Protein AF-A0A4Q1S8X1-F1 (afdb_monomer)

Sequence (194 aa):
MAVASLGRRVFPLRHYDSGNGIRVLPVNSVSTSAFSNLFHALMISSSSDAEPSEDLEYLLQLVRRPPSISALKRAQCILLWKHCALPPRQIAHLLGWSPGTVHNLLSAYRKAGPAICHAHIRGGRTHAYLTAEREQRLLKSFLDRARSTGFLDVKSLHAAYEHLVGHRCAASTIYRLVHRHGQAGKLPRKPLGR

Radius of gyration: 25.52 Å; Cα contacts (8 Å, |Δi|>4): 99; chains: 1; bounding box: 65×60×72 Å

pLDDT: mean 71.35, std 22.53, range [27.48, 94.25]

Foldseek 3Di:
DDDDDDDDDDDDDDDDDPPDDDDDDDLPDPDLVNCLVVLVVVQVVDDDDDDCPPLNVVLSVCCVPPPDPQLNLLSVLCCCCPPVVDDLVVSCVSSVHDSVVSVVSVVVCVVPNSCSSVDPPDDDCPPPLDDLVVLVVLVVVQVVVCVVVVARDLPVSQVVVCVVSVHHDDSVSSVVSCVVVVNNVRHDDDPPDD

Structure (mmCIF, N/CA/C/O backbone):
data_AF-A0A4Q1S8X1-F1
#
_entry.id   AF-A0A4Q1S8X1-F1
#
loop_
_atom_site.group_PDB
_atom_site.id
_atom_site.type_symbol
_atom_site.label_atom_id
_atom_site.label_alt_id
_atom_site.label_comp_id
_atom_site.label_asym_id
_atom_site.label_entity_id
_atom_site.label_seq_id
_atom_site.pdbx_PDB_ins_code
_atom_site.Cartn_x
_atom_site.Cartn_y
_atom_site.Cartn_z
_atom_site.occupancy
_atom_site.B_iso_or_equiv
_atom_site.auth_seq_id
_atom_site.auth_comp_id
_atom_site.auth_asym_id
_atom_site.auth_atom_id
_atom_site.pdbx_PDB_model_num
ATOM 1 N N . MET A 1 1 ? -11.663 37.733 -4.609 1.00 35.19 1 MET A N 1
ATOM 2 C CA . MET A 1 1 ? -12.540 36.745 -3.944 1.00 35.19 1 MET A CA 1
ATOM 3 C C . MET A 1 1 ? -13.572 36.256 -4.953 1.00 35.19 1 MET A C 1
ATOM 5 O O . MET A 1 1 ? -14.586 36.912 -5.113 1.00 35.19 1 MET A O 1
ATOM 9 N N . ALA A 1 2 ? -13.283 35.172 -5.681 1.00 27.48 2 ALA A N 1
ATOM 10 C CA . ALA A 1 2 ? -14.270 34.360 -6.405 1.00 27.48 2 ALA A CA 1
ATOM 11 C C . ALA A 1 2 ? -13.598 33.044 -6.833 1.00 27.48 2 ALA A C 1
ATOM 13 O O . ALA A 1 2 ? -12.489 33.044 -7.362 1.00 27.48 2 ALA A O 1
ATOM 14 N N . VAL A 1 3 ? -14.246 31.931 -6.505 1.00 30.12 3 VAL A N 1
ATOM 15 C CA . VAL A 1 3 ? -13.725 30.560 -6.526 1.00 30.12 3 VAL A CA 1
ATOM 16 C C . VAL A 1 3 ? -13.832 29.977 -7.939 1.00 30.12 3 VAL A C 1
ATOM 18 O O . VAL A 1 3 ? -14.932 29.848 -8.469 1.00 30.12 3 VAL A O 1
ATOM 21 N N . ALA A 1 4 ? -12.701 29.600 -8.542 1.00 31.16 4 ALA A N 1
ATOM 22 C CA . ALA A 1 4 ? -12.664 28.900 -9.825 1.00 31.16 4 ALA A CA 1
ATOM 23 C C . ALA A 1 4 ? -13.007 27.413 -9.631 1.00 31.16 4 ALA A C 1
ATOM 25 O O . ALA A 1 4 ? -12.247 26.642 -9.042 1.00 31.16 4 ALA A O 1
ATOM 26 N N . SER A 1 5 ? -14.171 27.015 -10.137 1.00 32.44 5 SER A N 1
ATOM 27 C CA . SER A 1 5 ? -14.636 25.634 -10.213 1.00 32.44 5 SER A CA 1
ATOM 28 C C . SER A 1 5 ? -13.735 24.796 -11.130 1.00 32.44 5 SER A C 1
ATOM 30 O O . SER A 1 5 ? -13.704 24.999 -12.344 1.00 32.44 5 SER A O 1
ATOM 32 N N . LEU A 1 6 ? -13.027 23.819 -10.564 1.00 34.12 6 LEU A N 1
ATOM 33 C CA . LEU A 1 6 ? -12.258 22.832 -11.321 1.00 34.12 6 LEU A CA 1
ATOM 34 C C . LEU A 1 6 ? -13.200 21.752 -11.867 1.00 34.12 6 LEU A C 1
ATOM 36 O O . LEU A 1 6 ? -13.662 20.868 -11.143 1.00 34.12 6 LEU A O 1
ATOM 40 N N . GLY A 1 7 ? -13.473 21.844 -13.169 1.00 29.59 7 GLY A N 1
ATOM 41 C CA . GLY A 1 7 ? -14.201 20.845 -13.940 1.00 29.59 7 GLY A CA 1
ATOM 42 C C . GLY A 1 7 ? -13.557 19.460 -13.839 1.00 29.59 7 GLY A C 1
ATOM 43 O O . GLY A 1 7 ? -12.354 19.278 -14.047 1.00 29.59 7 GLY A O 1
ATOM 44 N N . ARG A 1 8 ? -14.389 18.463 -13.531 1.00 31.86 8 ARG A N 1
ATOM 45 C CA . ARG A 1 8 ? -14.051 17.041 -13.617 1.00 31.86 8 ARG A CA 1
ATOM 46 C C . ARG A 1 8 ? -13.694 16.719 -15.070 1.00 31.86 8 ARG A C 1
ATOM 48 O O . ARG A 1 8 ? -14.571 16.692 -15.927 1.00 31.86 8 ARG A O 1
ATOM 55 N N . ARG A 1 9 ? -12.415 16.463 -15.357 1.00 30.66 9 ARG A N 1
ATOM 56 C CA . ARG A 1 9 ? -11.991 15.925 -16.657 1.00 30.66 9 ARG A CA 1
ATOM 57 C C . ARG A 1 9 ? -12.451 14.473 -16.775 1.00 30.66 9 ARG A C 1
ATOM 59 O O . ARG A 1 9 ? -11.819 13.566 -16.240 1.00 30.66 9 ARG A O 1
ATOM 66 N N . VAL A 1 10 ? -13.568 14.275 -17.467 1.00 31.27 10 VAL A N 1
ATOM 67 C CA . VAL A 1 10 ? -13.980 12.979 -18.012 1.00 31.27 10 VAL A CA 1
ATOM 68 C C . VAL A 1 10 ? -13.053 12.692 -19.192 1.00 31.27 10 VAL A C 1
ATOM 70 O O . VAL A 1 10 ? -13.059 13.422 -20.179 1.00 31.27 10 VAL A O 1
ATOM 73 N N . PHE A 1 11 ? -12.196 11.678 -19.072 1.00 30.72 11 PHE A N 1
ATOM 74 C CA . PHE A 1 11 ? -11.381 11.216 -20.195 1.00 30.72 11 PHE A CA 1
ATOM 75 C C . PHE A 1 11 ? -12.271 10.405 -21.148 1.00 30.72 11 PHE A C 1
ATOM 77 O O . PHE A 1 11 ? -12.894 9.444 -20.692 1.00 30.72 11 PHE A O 1
ATOM 84 N N . PRO A 1 12 ? -12.348 10.751 -22.445 1.00 28.94 12 PRO A N 1
ATOM 85 C CA . PRO A 1 12 ? -13.119 9.969 -23.399 1.00 28.94 12 PRO A CA 1
ATOM 86 C C . PRO A 1 12 ? -12.440 8.616 -23.643 1.00 28.94 12 PRO A C 1
ATOM 88 O O . PRO A 1 12 ? -11.219 8.533 -23.806 1.00 28.94 12 PRO A O 1
ATOM 91 N N . LEU A 1 13 ? -13.245 7.553 -23.675 1.00 31.55 13 LEU A N 1
ATOM 92 C CA . LEU A 1 13 ? -12.838 6.224 -24.124 1.00 31.55 13 LEU A CA 1
ATOM 93 C C . LEU A 1 13 ? -12.433 6.327 -25.603 1.00 31.55 13 LEU A C 1
ATOM 95 O O . LEU A 1 13 ? -13.285 6.442 -26.479 1.00 31.55 13 LEU A O 1
ATOM 99 N N . ARG A 1 14 ? -11.127 6.342 -25.893 1.00 31.69 14 ARG A N 1
ATOM 100 C CA . ARG A 1 14 ? -10.630 6.232 -27.270 1.00 31.69 14 ARG A CA 1
ATOM 101 C C . ARG A 1 14 ? -10.891 4.812 -27.767 1.00 31.69 14 ARG A C 1
ATOM 103 O O . ARG A 1 14 ? -10.315 3.867 -27.230 1.00 31.69 14 ARG A O 1
ATOM 110 N N . HIS A 1 15 ? -11.725 4.694 -28.797 1.00 30.00 15 HIS A N 1
ATOM 111 C CA . HIS A 1 15 ? -11.831 3.494 -29.622 1.00 30.00 15 HIS A CA 1
ATOM 112 C C . HIS A 1 15 ? -10.435 3.112 -30.132 1.00 30.00 15 HIS A C 1
ATOM 114 O O . HIS A 1 15 ? -9.746 3.929 -30.743 1.00 30.00 15 HIS A O 1
ATOM 120 N N . TYR A 1 16 ? -9.994 1.899 -29.797 1.00 38.34 16 TYR A N 1
ATOM 121 C CA . TYR A 1 16 ? -8.718 1.346 -30.239 1.00 38.34 16 TYR A CA 1
ATOM 122 C C . TYR A 1 16 ? -8.973 0.588 -31.538 1.00 38.34 16 TYR A C 1
ATOM 124 O O . TYR A 1 16 ? -9.673 -0.422 -31.537 1.00 38.34 16 TYR A O 1
ATOM 132 N N . ASP A 1 17 ? -8.453 1.131 -32.632 1.00 32.06 17 ASP A N 1
ATOM 133 C CA . ASP A 1 17 ? -8.581 0.573 -33.972 1.00 32.06 17 ASP A CA 1
ATOM 134 C C . ASP A 1 17 ? -7.761 -0.724 -34.076 1.00 32.06 17 ASP A C 1
ATOM 136 O O . ASP A 1 17 ? -6.556 -0.754 -33.796 1.00 32.06 17 ASP A O 1
ATOM 140 N N . SER A 1 18 ? -8.434 -1.825 -34.397 1.00 42.41 18 SER A N 1
ATOM 141 C CA . SER A 1 18 ? -7.871 -3.171 -34.496 1.00 42.41 18 SER A CA 1
ATOM 142 C C . SER A 1 18 ? -7.260 -3.380 -35.880 1.00 42.41 18 SER A C 1
ATOM 144 O O . SER A 1 18 ? -7.844 -4.039 -36.735 1.00 42.41 18 SER A O 1
ATOM 146 N N . GLY A 1 19 ? -6.081 -2.805 -36.104 1.00 37.66 19 GLY A N 1
ATOM 147 C CA . GLY A 1 19 ? -5.356 -2.902 -37.370 1.00 37.66 19 GLY A CA 1
ATOM 148 C C . GLY A 1 19 ? -3.926 -3.396 -37.194 1.00 37.66 19 GLY A C 1
ATOM 149 O O . GLY A 1 19 ? -2.996 -2.635 -37.425 1.00 37.66 19 GLY A O 1
ATOM 150 N N . ASN A 1 20 ? -3.726 -4.644 -36.755 1.00 36.06 20 ASN A N 1
ATOM 151 C CA . ASN A 1 20 ? -2.576 -5.442 -37.202 1.00 36.06 20 ASN A CA 1
ATOM 152 C C . ASN A 1 20 ? -2.727 -6.916 -36.799 1.00 36.06 20 ASN A C 1
ATOM 154 O O . ASN A 1 20 ? -2.890 -7.237 -35.621 1.00 36.06 20 ASN A O 1
ATOM 158 N N . GLY A 1 21 ? -2.660 -7.809 -37.787 1.00 36.00 21 GLY A N 1
ATOM 159 C CA . GLY A 1 21 ? -2.792 -9.256 -37.629 1.00 36.00 21 GLY A CA 1
ATOM 160 C C . GLY A 1 21 ? -1.596 -9.888 -36.920 1.00 36.00 21 GLY A C 1
ATOM 161 O O . GLY A 1 21 ? -0.733 -10.482 -37.558 1.00 36.00 21 GLY A O 1
ATOM 162 N N . ILE A 1 22 ? -1.559 -9.802 -35.592 1.00 37.03 22 ILE A N 1
ATOM 163 C CA . ILE A 1 22 ? -0.633 -10.575 -34.760 1.00 37.03 22 ILE A CA 1
ATOM 164 C C . ILE A 1 22 ? -1.428 -11.731 -34.155 1.00 37.03 22 ILE A C 1
ATOM 166 O O . ILE A 1 22 ? -2.400 -11.517 -33.432 1.00 37.03 22 ILE A O 1
ATOM 170 N N . ARG A 1 23 ? -1.026 -12.967 -34.484 1.00 30.56 23 ARG A N 1
ATOM 171 C CA . ARG A 1 23 ? -1.626 -14.196 -33.949 1.00 30.56 23 ARG A CA 1
ATOM 172 C C . ARG A 1 23 ? -1.655 -14.131 -32.420 1.00 30.56 23 ARG A C 1
ATOM 174 O O . ARG A 1 23 ? -0.614 -14.051 -31.772 1.00 30.56 23 ARG A O 1
ATOM 181 N N . VAL A 1 24 ? -2.862 -14.171 -31.865 1.00 36.31 24 VAL A N 1
ATOM 182 C CA . VAL A 1 24 ? -3.118 -14.218 -30.427 1.00 36.31 24 VAL A CA 1
ATOM 183 C C . VAL A 1 24 ? -2.609 -15.561 -29.908 1.00 36.31 24 VAL A C 1
ATOM 185 O O . VAL A 1 24 ? -3.190 -16.600 -30.216 1.00 36.31 24 VAL A O 1
ATOM 188 N N . LEU A 1 25 ? -1.517 -15.564 -29.142 1.00 30.78 25 LEU A N 1
ATOM 189 C CA . LEU A 1 25 ? -1.177 -16.738 -28.342 1.00 30.78 25 LEU A CA 1
ATOM 190 C C . LEU A 1 25 ? -2.126 -16.783 -27.132 1.00 30.78 25 LEU A C 1
ATOM 192 O O . LEU A 1 25 ? -2.314 -15.754 -26.474 1.00 30.78 25 LEU A O 1
ATOM 196 N N . PRO A 1 26 ? -2.754 -17.936 -26.843 1.00 28.61 26 PRO A N 1
ATOM 197 C CA . PRO A 1 26 ? -3.717 -18.060 -25.759 1.00 28.61 26 PRO A CA 1
ATOM 198 C C . PRO A 1 26 ? -3.050 -17.748 -24.413 1.00 28.61 26 PRO A C 1
ATOM 200 O O . PRO A 1 26 ? -2.057 -18.358 -24.025 1.00 28.61 26 PRO A O 1
ATOM 203 N N . VAL A 1 27 ? -3.624 -16.786 -23.687 1.00 43.09 27 VAL A N 1
ATOM 204 C CA . VAL A 1 27 ? -3.060 -16.164 -22.470 1.00 43.09 27 VAL A CA 1
ATOM 205 C C . VAL A 1 27 ? -3.089 -17.095 -21.243 1.00 43.09 27 VAL A C 1
ATOM 207 O O . VAL A 1 27 ? -2.632 -16.732 -20.164 1.00 43.09 27 VAL A O 1
ATOM 210 N N . ASN A 1 28 ? -3.580 -18.328 -21.390 1.00 35.25 28 ASN A N 1
ATOM 211 C CA . ASN A 1 28 ? -3.903 -19.204 -20.266 1.00 35.25 28 ASN A CA 1
ATOM 212 C C . ASN A 1 28 ? -3.229 -20.579 -20.375 1.00 35.25 28 ASN A C 1
ATOM 214 O O . ASN A 1 28 ? -3.900 -21.597 -20.260 1.00 35.25 28 ASN A O 1
ATOM 218 N N . SER A 1 29 ? -1.913 -20.635 -20.592 1.00 36.81 29 SER A N 1
ATOM 219 C CA . SER A 1 29 ? -1.149 -21.874 -20.347 1.00 36.81 29 SER A CA 1
ATOM 220 C C . SER A 1 29 ? 0.361 -21.678 -20.199 1.00 36.81 29 SER A C 1
ATOM 222 O O . SER A 1 29 ? 1.120 -22.622 -20.416 1.00 36.81 29 SER A O 1
ATOM 224 N N . VAL A 1 30 ? 0.847 -20.492 -19.817 1.00 44.41 30 VAL A N 1
ATOM 225 C CA . VAL A 1 30 ? 2.263 -20.379 -19.444 1.00 44.41 30 VAL A CA 1
ATOM 226 C C . VAL A 1 30 ? 2.380 -20.794 -17.986 1.00 44.41 30 VAL A C 1
ATOM 228 O O . VAL A 1 30 ? 2.302 -19.971 -17.075 1.00 44.41 30 VAL A O 1
ATOM 231 N N . SER A 1 31 ? 2.502 -22.110 -17.781 1.00 40.06 31 SER A N 1
ATOM 232 C CA . SER A 1 31 ? 2.985 -22.690 -16.529 1.00 40.06 31 SER A CA 1
ATOM 233 C C . SER A 1 31 ? 4.129 -21.819 -16.012 1.00 40.06 31 SER A C 1
ATOM 235 O O . SER A 1 31 ? 5.061 -21.512 -16.759 1.00 40.06 31 SER A O 1
ATOM 237 N N . THR A 1 32 ? 4.061 -21.392 -14.755 1.00 49.72 32 THR A N 1
ATOM 238 C CA . THR A 1 32 ? 5.068 -20.533 -14.111 1.00 49.72 32 THR A CA 1
ATOM 239 C C . THR A 1 32 ? 6.497 -21.078 -14.256 1.00 49.72 32 THR A C 1
ATOM 241 O O . THR A 1 32 ? 7.453 -20.304 -14.245 1.00 49.72 32 THR A O 1
ATOM 244 N N . SER A 1 33 ? 6.650 -22.387 -14.482 1.00 44.22 33 SER A N 1
ATOM 245 C CA . SER A 1 33 ? 7.925 -23.041 -14.786 1.00 44.22 33 SER A CA 1
ATOM 246 C C . SER A 1 33 ? 8.456 -22.782 -16.203 1.00 44.22 33 SER A C 1
ATOM 248 O O . SER A 1 33 ? 9.663 -22.641 -16.378 1.00 44.22 33 SER A O 1
ATOM 250 N N . ALA A 1 34 ? 7.592 -22.670 -17.216 1.00 43.06 34 ALA A N 1
ATOM 251 C CA . ALA A 1 34 ? 8.002 -22.517 -18.612 1.00 43.06 34 ALA A CA 1
ATOM 252 C C . ALA A 1 34 ? 8.586 -21.126 -18.886 1.00 43.06 34 ALA A C 1
ATOM 254 O O . ALA A 1 34 ? 9.606 -21.015 -19.558 1.00 43.06 34 ALA A O 1
ATOM 255 N N . PHE A 1 35 ? 7.996 -20.075 -18.303 1.00 47.69 35 PHE A N 1
ATOM 256 C CA . PHE A 1 35 ? 8.541 -18.720 -18.410 1.00 47.69 35 PHE A CA 1
ATOM 257 C C . PHE A 1 35 ? 9.871 -18.597 -17.659 1.00 47.69 35 PHE A C 1
ATOM 259 O O . PHE A 1 35 ? 10.811 -18.030 -18.192 1.00 47.69 35 PHE A O 1
ATOM 266 N N . SER A 1 36 ? 9.985 -19.191 -16.463 1.00 48.59 36 SER A N 1
ATOM 267 C CA . SER A 1 36 ? 11.236 -19.199 -15.691 1.00 48.59 36 SER A CA 1
ATOM 268 C C . SER A 1 36 ? 12.369 -19.911 -16.437 1.00 48.59 36 SER A C 1
ATOM 270 O O . SER A 1 36 ? 13.481 -19.396 -16.485 1.00 48.59 36 SER A O 1
ATOM 272 N N . ASN A 1 37 ? 12.094 -21.070 -17.042 1.00 47.84 37 ASN A N 1
ATOM 273 C CA . ASN A 1 37 ? 13.121 -21.884 -17.693 1.00 47.84 37 ASN A CA 1
ATOM 274 C C . ASN A 1 37 ? 13.508 -21.345 -19.077 1.00 47.84 37 ASN A C 1
ATOM 276 O O . ASN A 1 37 ? 14.693 -21.310 -19.397 1.00 47.84 37 ASN A O 1
ATOM 280 N N . LEU A 1 38 ? 12.545 -20.867 -19.876 1.00 47.41 38 LEU A N 1
ATOM 281 C CA . LEU A 1 38 ? 12.843 -20.229 -21.164 1.00 47.41 38 LEU A CA 1
ATOM 282 C C . LEU A 1 38 ? 13.555 -18.888 -20.978 1.00 47.41 38 LEU A C 1
ATOM 284 O O . LEU A 1 38 ? 14.449 -18.568 -21.752 1.00 47.41 38 LEU A O 1
ATOM 288 N N . PHE A 1 39 ? 13.213 -18.127 -19.936 1.00 53.09 39 PHE A N 1
ATOM 289 C CA . PHE A 1 39 ? 13.855 -16.847 -19.647 1.00 53.09 39 PHE A CA 1
ATOM 290 C C . PHE A 1 39 ? 15.299 -17.022 -19.153 1.00 53.09 39 PHE A C 1
ATOM 292 O O . PHE A 1 39 ? 16.187 -16.313 -19.613 1.00 53.09 39 PHE A O 1
ATOM 299 N N . HIS A 1 40 ? 15.566 -18.018 -18.300 1.00 48.62 40 HIS A N 1
ATOM 300 C CA . HIS A 1 40 ? 16.933 -18.339 -17.873 1.00 48.62 40 HIS A CA 1
ATOM 301 C C . HIS A 1 40 ? 17.788 -18.884 -19.031 1.00 48.62 40 HIS A C 1
ATOM 303 O O . HIS A 1 40 ? 18.967 -18.556 -19.125 1.00 48.62 40 HIS A O 1
ATOM 309 N N . ALA A 1 41 ? 17.193 -19.673 -19.936 1.00 43.06 41 ALA A N 1
ATOM 310 C CA . ALA A 1 41 ? 17.869 -20.190 -21.127 1.00 43.06 41 ALA A CA 1
ATOM 311 C C . ALA A 1 41 ? 18.179 -19.091 -22.162 1.00 43.06 41 ALA A C 1
ATOM 313 O O . ALA A 1 41 ? 19.262 -19.094 -22.736 1.00 43.06 41 ALA A O 1
ATOM 314 N N . LEU A 1 42 ? 17.274 -18.124 -22.362 1.00 50.66 42 LEU A N 1
ATOM 315 C CA . LEU A 1 42 ? 17.488 -16.979 -23.259 1.00 50.66 42 LEU A CA 1
ATOM 316 C C . LEU A 1 42 ? 18.536 -15.987 -22.731 1.00 50.66 42 LEU A C 1
ATOM 318 O O . LEU A 1 42 ? 19.220 -15.360 -23.532 1.00 50.66 42 LEU A O 1
ATOM 322 N N . MET A 1 43 ? 18.691 -15.860 -21.409 1.00 49.56 43 MET A N 1
ATOM 323 C CA . MET A 1 43 ? 19.649 -14.928 -20.795 1.00 49.56 43 MET A CA 1
ATOM 324 C C . MET A 1 43 ? 21.095 -15.458 -20.750 1.00 49.56 43 MET A C 1
ATOM 326 O O . MET A 1 43 ? 22.020 -14.656 -20.664 1.00 49.56 43 MET A O 1
ATOM 330 N N . ILE A 1 44 ? 21.321 -16.778 -20.831 1.00 50.38 44 ILE A N 1
ATOM 331 C CA . ILE A 1 44 ? 22.676 -17.372 -20.803 1.00 50.38 44 ILE A CA 1
ATOM 332 C C . ILE A 1 44 ? 23.417 -17.198 -22.146 1.00 50.38 44 ILE A C 1
ATOM 334 O O . ILE A 1 44 ? 24.643 -17.197 -22.173 1.00 50.38 44 ILE A O 1
ATOM 338 N N . SER A 1 45 ? 22.711 -17.001 -23.265 1.00 44.28 45 SER A N 1
ATOM 339 C CA . SER A 1 45 ? 23.324 -16.942 -24.607 1.00 44.28 45 SER A CA 1
ATOM 340 C C . SER A 1 45 ? 23.845 -15.561 -25.036 1.00 44.28 45 SER A C 1
ATOM 342 O O . SER A 1 45 ? 24.338 -15.423 -26.152 1.00 44.28 45 SER A O 1
ATOM 344 N N . SER A 1 46 ? 23.762 -14.543 -24.178 1.00 43.78 46 SER A N 1
ATOM 345 C CA . SER A 1 46 ? 24.243 -13.183 -24.458 1.00 43.78 46 SER A CA 1
ATOM 346 C C . SER A 1 46 ? 25.090 -12.658 -23.297 1.00 43.78 46 SER A C 1
ATOM 348 O O . SER A 1 46 ? 24.670 -11.787 -22.541 1.00 43.78 46 SER A O 1
ATOM 350 N N . SER A 1 47 ? 26.280 -13.229 -23.122 1.00 53.12 47 SER A N 1
ATOM 351 C CA . SER A 1 47 ? 27.285 -12.763 -22.164 1.00 53.12 47 SER A CA 1
ATOM 352 C C . SER A 1 47 ? 28.171 -11.670 -22.774 1.00 53.12 47 SER A C 1
ATOM 354 O O . SER A 1 47 ? 28.949 -11.975 -23.675 1.00 53.12 47 SER A O 1
ATOM 356 N N . SER A 1 48 ? 28.076 -10.437 -22.264 1.00 48.53 48 SER A N 1
ATOM 357 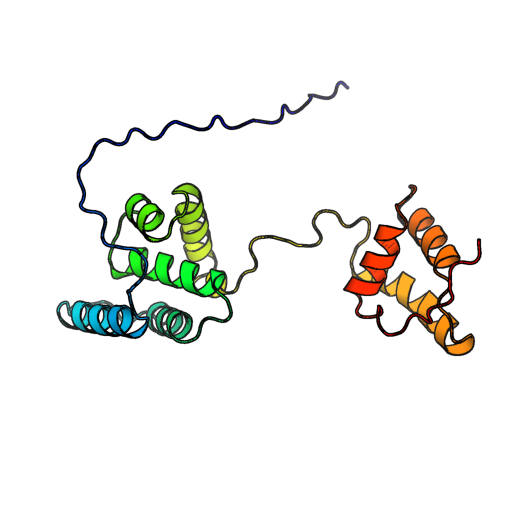C CA . SER A 1 48 ? 29.210 -9.517 -22.032 1.00 48.53 48 SER A CA 1
ATOM 358 C C . SER A 1 48 ? 28.701 -8.282 -21.264 1.00 48.53 48 SER A C 1
ATOM 360 O O . SER A 1 48 ? 27.827 -7.569 -21.751 1.00 48.53 48 SER A O 1
ATOM 362 N N . ASP A 1 49 ? 29.231 -8.054 -20.060 1.00 39.06 49 ASP A N 1
ATOM 363 C CA . ASP A 1 49 ? 29.251 -6.767 -19.328 1.00 39.06 49 ASP A CA 1
ATOM 364 C C . ASP A 1 49 ? 27.971 -6.219 -18.669 1.00 39.06 49 ASP A C 1
ATOM 366 O O . ASP A 1 49 ? 27.759 -5.007 -18.604 1.00 39.06 49 ASP A O 1
ATOM 370 N N . ALA A 1 50 ? 27.144 -7.073 -18.069 1.00 45.50 50 ALA A N 1
ATOM 371 C CA . ALA A 1 50 ? 26.200 -6.606 -17.056 1.00 45.50 50 ALA A CA 1
ATOM 372 C C . ALA A 1 50 ? 26.268 -7.522 -15.839 1.00 45.50 50 ALA A C 1
ATOM 374 O O . ALA A 1 50 ? 25.722 -8.625 -15.864 1.00 45.50 50 ALA A O 1
ATOM 375 N N . GLU A 1 51 ? 26.939 -7.052 -14.782 1.00 44.88 51 GLU A N 1
ATOM 376 C CA . GLU A 1 51 ? 26.793 -7.577 -13.421 1.00 44.88 51 GLU A CA 1
ATOM 377 C C . GLU A 1 51 ? 25.325 -7.971 -13.205 1.00 44.88 51 GLU A C 1
ATOM 379 O O . GLU A 1 51 ? 24.449 -7.143 -13.508 1.00 44.88 51 GLU A O 1
ATOM 384 N N . PRO A 1 52 ? 25.014 -9.206 -12.762 1.00 53.69 52 PRO A N 1
ATOM 385 C CA . PRO A 1 52 ? 23.643 -9.606 -12.497 1.00 53.69 52 PRO A CA 1
ATOM 386 C C . PRO A 1 52 ? 23.107 -8.660 -11.430 1.00 53.69 52 PRO A C 1
ATOM 388 O O . PRO A 1 52 ? 23.383 -8.819 -10.246 1.00 53.69 52 PRO A O 1
ATOM 391 N N . SER A 1 53 ? 22.409 -7.608 -11.875 1.00 67.50 53 SER A N 1
ATOM 392 C CA . SER A 1 53 ? 21.991 -6.530 -10.986 1.00 67.50 53 SER A CA 1
ATOM 393 C C . SER A 1 53 ? 21.209 -7.182 -9.859 1.00 67.50 53 SER A C 1
ATOM 395 O O . SER A 1 53 ? 20.327 -7.975 -10.176 1.00 67.50 53 SER A O 1
ATOM 397 N N . GLU A 1 54 ? 21.507 -6.893 -8.592 1.00 75.31 54 GLU A N 1
ATOM 398 C CA . GLU A 1 54 ? 20.823 -7.503 -7.433 1.00 75.31 54 GLU A CA 1
ATOM 399 C C . GLU A 1 54 ? 19.286 -7.489 -7.594 1.00 75.31 54 GLU A C 1
ATOM 401 O O . GLU A 1 54 ? 18.574 -8.413 -7.198 1.00 75.31 54 GLU A O 1
ATOM 406 N N . ASP A 1 55 ? 18.783 -6.471 -8.296 1.00 81.50 55 ASP A N 1
ATOM 407 C CA . ASP A 1 55 ? 17.413 -6.340 -8.781 1.00 81.50 55 ASP A CA 1
ATOM 408 C C . ASP A 1 55 ? 16.870 -7.549 -9.569 1.00 81.50 55 ASP A C 1
ATOM 410 O O . ASP A 1 55 ? 15.709 -7.904 -9.392 1.00 81.50 55 ASP A O 1
ATOM 414 N N . LEU A 1 56 ? 17.647 -8.15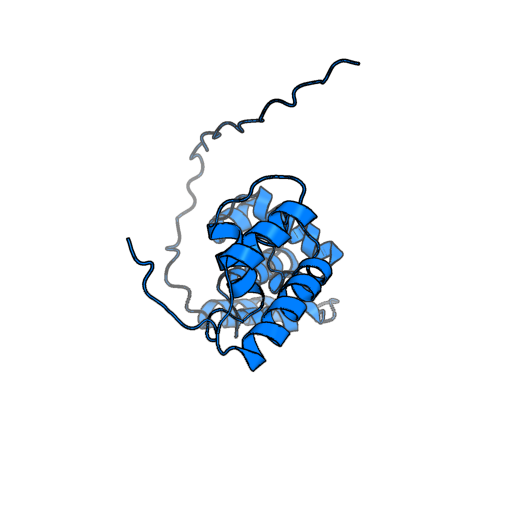2 -10.473 1.00 86.69 56 LEU A N 1
ATOM 415 C CA . LEU A 1 56 ? 17.236 -9.277 -11.319 1.00 86.69 56 LEU A CA 1
ATOM 416 C C . LEU A 1 56 ? 16.933 -10.501 -10.460 1.00 86.69 56 LEU A C 1
ATOM 418 O O . LEU A 1 56 ? 15.835 -11.047 -10.549 1.00 86.69 56 LEU A O 1
ATOM 422 N N . GLU A 1 57 ? 17.874 -10.891 -9.601 1.00 87.00 57 GLU A N 1
ATOM 423 C CA . GLU A 1 57 ? 17.711 -12.031 -8.696 1.00 87.00 57 GLU A CA 1
ATOM 424 C C . GLU A 1 57 ? 16.502 -11.809 -7.777 1.00 87.00 57 GLU A C 1
ATOM 426 O O . GLU A 1 57 ? 15.631 -12.673 -7.647 1.00 87.00 57 GLU A O 1
ATOM 431 N N . TYR A 1 58 ? 16.368 -10.599 -7.229 1.00 88.69 58 TYR A N 1
ATOM 432 C CA . TYR A 1 58 ? 15.224 -10.220 -6.406 1.00 88.69 58 TYR A CA 1
ATOM 433 C C . TYR A 1 58 ? 13.886 -10.308 -7.162 1.00 88.69 58 TYR A C 1
ATOM 435 O O . TYR A 1 58 ? 12.905 -10.862 -6.657 1.00 88.69 58 TYR A O 1
ATOM 443 N N . LEU A 1 59 ? 13.817 -9.787 -8.391 1.00 90.00 59 LEU A N 1
ATOM 444 C CA . LEU A 1 59 ? 12.608 -9.835 -9.216 1.00 90.00 59 LEU A CA 1
ATOM 445 C C . LEU A 1 59 ? 12.254 -11.272 -9.618 1.00 90.00 59 LEU A C 1
ATOM 447 O O . LEU A 1 59 ? 11.072 -11.625 -9.618 1.00 90.00 59 LEU A O 1
ATOM 451 N N . LEU A 1 60 ? 13.247 -12.114 -9.914 1.00 90.12 60 LEU A N 1
ATOM 452 C CA . LEU A 1 60 ? 13.043 -13.534 -10.199 1.00 90.12 60 LEU A CA 1
ATOM 453 C C . LEU A 1 60 ? 12.504 -14.272 -8.973 1.00 90.12 60 LEU A C 1
ATOM 455 O O . LEU A 1 60 ? 11.526 -15.015 -9.089 1.00 90.12 60 LEU A O 1
ATOM 459 N N . GLN A 1 61 ? 13.062 -14.028 -7.787 1.00 89.31 61 GLN A N 1
ATOM 460 C CA . GLN A 1 61 ? 12.527 -14.572 -6.538 1.00 89.31 61 GLN A CA 1
ATOM 461 C C . GLN A 1 61 ? 11.074 -14.144 -6.313 1.00 89.31 61 GLN A C 1
ATOM 463 O O . GLN A 1 61 ? 10.232 -14.971 -5.951 1.00 89.31 61 GLN A O 1
ATOM 468 N N . LEU A 1 62 ? 10.750 -12.884 -6.606 1.00 89.00 62 LEU A N 1
ATOM 469 C CA . LEU A 1 62 ? 9.398 -12.361 -6.461 1.00 89.00 62 LEU A CA 1
ATOM 470 C C . LEU A 1 62 ? 8.401 -12.983 -7.451 1.00 89.00 62 LEU A C 1
ATOM 472 O O . LEU A 1 62 ? 7.239 -13.191 -7.102 1.00 89.00 62 LEU A O 1
ATOM 476 N N . VAL A 1 63 ? 8.842 -13.321 -8.666 1.00 90.56 63 VAL A N 1
ATOM 477 C CA . VAL A 1 63 ? 8.030 -14.082 -9.631 1.00 90.56 63 VAL A CA 1
ATOM 478 C C . VAL A 1 63 ? 7.850 -15.533 -9.182 1.00 90.56 63 VAL A C 1
ATOM 480 O O . VAL A 1 63 ? 6.757 -16.079 -9.333 1.00 90.56 63 VAL A O 1
ATOM 483 N N . ARG A 1 64 ? 8.882 -16.155 -8.597 1.00 90.25 64 ARG A N 1
ATOM 484 C CA . ARG A 1 64 ? 8.816 -17.535 -8.085 1.00 90.25 64 ARG A CA 1
ATOM 485 C C . ARG A 1 64 ? 7.894 -17.664 -6.873 1.00 90.25 64 ARG A C 1
ATOM 487 O O . ARG A 1 64 ? 7.191 -18.664 -6.753 1.00 90.25 64 ARG A O 1
ATOM 494 N N . ARG A 1 65 ? 7.903 -16.682 -5.966 1.00 89.19 65 ARG A N 1
ATOM 495 C CA . ARG A 1 65 ? 7.105 -16.670 -4.726 1.00 89.19 65 ARG A CA 1
ATOM 496 C C . ARG A 1 65 ? 6.431 -15.309 -4.521 1.00 89.19 65 ARG A C 1
ATOM 498 O O . ARG A 1 65 ? 6.864 -14.519 -3.680 1.00 89.19 65 ARG A O 1
ATOM 505 N N . PRO A 1 66 ? 5.360 -15.015 -5.272 1.00 87.69 66 PRO A N 1
ATOM 506 C CA . PRO A 1 66 ? 4.701 -13.724 -5.183 1.00 87.69 66 PRO A CA 1
ATOM 507 C C . PRO A 1 66 ? 3.833 -13.624 -3.916 1.00 87.69 66 PRO A C 1
ATOM 509 O O . PRO A 1 66 ? 3.002 -14.499 -3.674 1.00 87.69 66 PRO A O 1
ATOM 512 N N . PRO A 1 67 ? 3.910 -12.523 -3.146 1.00 84.94 67 PRO A N 1
ATOM 513 C CA . PRO A 1 67 ? 3.006 -12.287 -2.016 1.00 84.94 67 PRO A CA 1
ATOM 514 C C . PRO A 1 67 ? 1.583 -11.919 -2.469 1.00 84.94 67 PRO A C 1
ATOM 516 O O . PRO A 1 67 ? 0.637 -11.969 -1.691 1.00 84.94 67 PRO A O 1
ATOM 519 N N . SER A 1 68 ? 1.419 -11.485 -3.723 1.00 86.44 68 SER A N 1
ATOM 520 C CA . SER A 1 68 ? 0.121 -11.191 -4.331 1.00 86.44 68 SER A CA 1
ATOM 521 C C . SER A 1 68 ? 0.208 -11.228 -5.856 1.00 86.44 68 SER A C 1
ATOM 523 O O . SER A 1 68 ? 1.276 -11.012 -6.432 1.00 86.44 68 SER A O 1
ATOM 525 N N . ILE A 1 69 ? -0.937 -11.393 -6.524 1.00 87.50 69 ILE A N 1
ATOM 526 C CA . ILE A 1 69 ? -1.036 -11.310 -7.994 1.00 87.50 69 ILE A CA 1
ATOM 527 C C . ILE A 1 69 ? -0.529 -9.950 -8.503 1.00 87.50 69 ILE A C 1
ATOM 529 O O . ILE A 1 69 ? 0.127 -9.865 -9.539 1.00 87.50 69 ILE A O 1
ATOM 533 N N . SER A 1 70 ? -0.792 -8.874 -7.758 1.00 86.56 70 SER A N 1
ATOM 534 C CA . SER A 1 70 ? -0.305 -7.534 -8.096 1.00 86.56 70 SER A CA 1
ATOM 535 C C . SER A 1 70 ? 1.221 -7.445 -8.048 1.00 86.56 70 SER A C 1
ATOM 537 O O . SER A 1 70 ? 1.815 -6.819 -8.921 1.00 86.56 70 SER A O 1
ATOM 539 N N . ALA A 1 71 ? 1.856 -8.074 -7.053 1.00 89.56 71 ALA A N 1
ATOM 540 C CA . ALA A 1 71 ? 3.312 -8.126 -6.948 1.00 89.56 71 ALA A CA 1
ATOM 541 C C . ALA A 1 71 ? 3.931 -8.933 -8.098 1.00 89.56 71 ALA A C 1
ATOM 543 O O . ALA A 1 71 ? 4.861 -8.440 -8.732 1.00 89.56 71 ALA A O 1
ATOM 544 N N . LEU A 1 72 ? 3.348 -10.091 -8.437 1.00 91.31 72 LEU A N 1
ATOM 545 C CA . LEU A 1 72 ? 3.760 -10.904 -9.587 1.00 91.31 72 LEU A CA 1
ATOM 546 C C . LEU A 1 72 ? 3.741 -10.087 -10.887 1.00 91.31 72 LEU A C 1
ATOM 548 O O . LEU A 1 72 ? 4.757 -9.978 -11.568 1.00 91.31 72 LEU A O 1
ATOM 552 N N . LYS A 1 73 ? 2.599 -9.468 -11.217 1.00 91.44 73 LYS A N 1
ATOM 553 C CA . LYS A 1 73 ? 2.444 -8.714 -12.472 1.00 91.44 73 LYS A C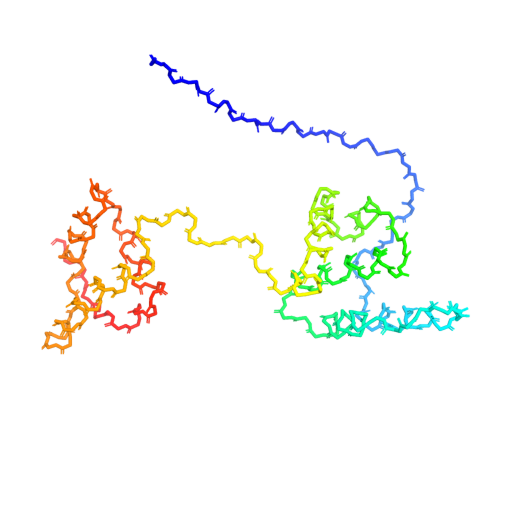A 1
ATOM 554 C C . LYS A 1 73 ? 3.387 -7.512 -12.555 1.00 91.44 73 LYS A C 1
ATOM 556 O O . LYS A 1 73 ? 3.890 -7.201 -13.631 1.00 91.44 73 LYS A O 1
ATOM 561 N N . ARG A 1 74 ? 3.652 -6.839 -11.428 1.00 92.81 74 ARG A N 1
ATOM 562 C CA . ARG A 1 74 ? 4.641 -5.751 -11.365 1.00 92.81 74 ARG A CA 1
ATOM 563 C C . ARG A 1 74 ? 6.056 -6.260 -11.632 1.00 92.81 74 ARG A C 1
ATOM 565 O O . ARG A 1 74 ? 6.752 -5.655 -12.442 1.00 92.81 74 ARG A O 1
ATOM 572 N N . ALA A 1 75 ? 6.444 -7.372 -11.010 1.00 93.25 75 ALA A N 1
ATOM 573 C CA . ALA A 1 75 ? 7.755 -7.977 -11.216 1.00 93.25 75 ALA A CA 1
ATOM 574 C C . ALA A 1 75 ? 7.949 -8.421 -12.675 1.00 93.25 75 ALA A C 1
ATOM 576 O O . ALA A 1 75 ? 8.938 -8.054 -13.304 1.00 93.25 75 ALA A O 1
ATOM 577 N N . GLN A 1 76 ? 6.953 -9.102 -13.253 1.00 93.00 76 GLN A N 1
ATOM 578 C CA . GLN A 1 76 ? 6.945 -9.490 -14.668 1.00 93.00 76 GLN A CA 1
ATOM 579 C C . GLN A 1 76 ? 7.070 -8.278 -15.596 1.00 93.00 76 GLN A C 1
ATOM 581 O O . GLN A 1 76 ? 7.874 -8.295 -16.521 1.00 93.00 76 GLN A O 1
ATOM 586 N N . CYS A 1 77 ? 6.324 -7.200 -15.333 1.00 93.88 77 CYS A N 1
ATOM 587 C CA . CYS A 1 77 ? 6.413 -5.968 -16.116 1.00 93.88 77 CYS A CA 1
ATOM 588 C C . CYS A 1 77 ? 7.833 -5.387 -16.132 1.00 93.88 77 CYS A C 1
ATOM 590 O O . CYS A 1 77 ? 8.298 -4.939 -17.179 1.00 93.88 77 CYS A O 1
ATOM 592 N N . ILE A 1 78 ? 8.505 -5.367 -14.978 1.00 94.00 78 ILE A N 1
ATOM 593 C CA . ILE A 1 78 ? 9.852 -4.802 -14.851 1.00 94.00 78 ILE A CA 1
ATOM 594 C C . ILE A 1 78 ? 10.879 -5.708 -15.533 1.00 94.00 78 ILE A C 1
ATOM 596 O O . ILE A 1 78 ? 11.725 -5.193 -16.256 1.00 94.00 78 ILE A O 1
ATOM 600 N N . LEU A 1 79 ? 10.772 -7.032 -15.381 1.00 92.38 79 LEU A N 1
ATOM 601 C CA . LEU A 1 79 ? 11.646 -7.994 -16.064 1.00 92.38 79 LEU A CA 1
ATOM 602 C C . LEU A 1 79 ? 11.532 -7.883 -17.589 1.00 92.38 79 LEU A C 1
ATOM 604 O O . LEU A 1 79 ? 12.541 -7.731 -18.274 1.00 92.38 79 LEU A O 1
ATOM 608 N N . LEU A 1 80 ? 10.301 -7.870 -18.111 1.00 91.44 80 LEU A N 1
ATOM 609 C CA . LEU A 1 80 ? 10.035 -7.713 -19.544 1.00 91.44 80 LEU A CA 1
ATOM 610 C C . LEU A 1 80 ? 10.599 -6.400 -20.102 1.00 91.44 80 LEU A C 1
ATOM 612 O O . LEU A 1 80 ? 11.080 -6.351 -21.230 1.00 91.44 80 LEU A O 1
ATOM 616 N N . TRP A 1 81 ? 10.542 -5.327 -19.318 1.00 92.50 81 TRP A N 1
ATOM 617 C CA . TRP A 1 81 ? 11.075 -4.036 -19.732 1.00 92.50 81 TRP A CA 1
ATOM 618 C C . TRP A 1 81 ? 12.608 -3.980 -19.657 1.00 92.50 81 TRP A C 1
ATOM 620 O O . TRP A 1 81 ? 13.247 -3.584 -20.627 1.00 92.50 81 TRP A O 1
ATOM 630 N N . LYS A 1 82 ? 13.193 -4.358 -18.515 1.00 88.50 82 LYS A N 1
ATOM 631 C CA . LYS A 1 82 ? 14.621 -4.167 -18.214 1.00 88.50 82 LYS A CA 1
ATOM 632 C C . LYS A 1 82 ? 15.510 -5.208 -18.892 1.00 88.50 82 LYS A C 1
ATOM 634 O O . LYS A 1 82 ? 16.591 -4.861 -19.344 1.00 88.50 82 LYS A O 1
ATOM 639 N N . HIS A 1 83 ? 15.051 -6.456 -18.967 1.00 85.75 83 HIS A N 1
ATOM 640 C CA . HIS A 1 83 ? 15.870 -7.588 -19.406 1.00 85.75 83 HIS A CA 1
ATOM 641 C C . HIS A 1 83 ? 15.425 -8.182 -20.749 1.00 85.75 83 HIS A C 1
ATOM 643 O O . HIS A 1 83 ? 16.264 -8.707 -21.465 1.00 85.75 83 HIS A O 1
ATOM 649 N N . CYS A 1 84 ? 14.151 -8.045 -21.146 1.00 83.38 84 CYS A N 1
ATOM 650 C CA . CYS A 1 84 ? 13.718 -8.401 -22.511 1.00 83.38 84 CYS A CA 1
ATOM 651 C C . CYS A 1 84 ? 13.689 -7.210 -23.483 1.00 83.38 84 CYS A C 1
ATOM 653 O O . CYS A 1 84 ? 13.291 -7.387 -24.632 1.00 83.38 84 CYS A O 1
ATOM 655 N N . ALA A 1 85 ? 14.010 -5.996 -23.019 1.00 87.12 85 ALA A N 1
ATOM 656 C CA . ALA A 1 85 ? 13.944 -4.755 -23.797 1.00 87.12 85 ALA A CA 1
ATOM 657 C C . ALA A 1 85 ? 12.598 -4.518 -24.525 1.00 87.12 85 ALA A C 1
ATOM 659 O O . ALA A 1 85 ? 12.550 -3.858 -25.566 1.00 87.12 85 ALA A O 1
ATOM 660 N N . LEU A 1 86 ? 11.480 -5.031 -23.990 1.00 87.88 86 LEU A N 1
ATOM 661 C CA . LEU A 1 86 ? 10.181 -4.877 -24.644 1.00 87.88 86 LEU A CA 1
ATOM 662 C C . LEU A 1 86 ? 9.642 -3.442 -24.508 1.00 87.88 86 LEU A C 1
ATOM 664 O O . LEU A 1 86 ? 9.725 -2.829 -23.435 1.00 87.88 86 LEU A O 1
ATOM 668 N N . PRO A 1 87 ? 9.000 -2.898 -25.557 1.00 89.88 87 PRO A N 1
ATOM 669 C CA . PRO A 1 87 ? 8.393 -1.583 -25.485 1.00 89.88 87 PRO A CA 1
ATOM 670 C C . PRO A 1 87 ? 7.167 -1.592 -24.549 1.00 89.88 87 PRO A C 1
ATOM 672 O O . PRO A 1 87 ? 6.360 -2.529 -24.584 1.00 89.88 87 PRO A O 1
ATOM 675 N N . PRO A 1 88 ? 6.927 -0.515 -23.772 1.00 90.00 88 PRO A N 1
ATOM 676 C CA . PRO A 1 88 ? 5.838 -0.442 -22.789 1.00 90.00 88 PRO A CA 1
ATOM 677 C C . PRO A 1 88 ? 4.440 -0.773 -23.326 1.00 90.00 88 PRO A C 1
ATOM 679 O O . PRO A 1 88 ? 3.610 -1.310 -22.595 1.00 90.00 88 PRO A O 1
ATOM 682 N N . ARG A 1 89 ? 4.168 -0.480 -24.605 1.00 91.94 89 ARG A N 1
ATOM 683 C CA . ARG A 1 89 ? 2.890 -0.817 -25.254 1.00 91.94 89 ARG A CA 1
ATOM 684 C C . ARG A 1 89 ? 2.698 -2.323 -25.436 1.00 91.94 89 ARG A C 1
ATOM 686 O O . ARG A 1 89 ? 1.596 -2.812 -25.212 1.00 91.94 89 ARG A O 1
ATOM 693 N N . GLN A 1 90 ? 3.751 -3.053 -25.804 1.00 91.31 90 GLN A N 1
ATOM 694 C CA . GLN A 1 90 ? 3.680 -4.510 -25.937 1.00 91.31 90 GLN A CA 1
ATOM 695 C C . GLN A 1 90 ? 3.545 -5.168 -24.563 1.00 91.31 90 GLN A C 1
ATOM 697 O O . GLN A 1 90 ? 2.710 -6.048 -24.387 1.00 91.31 90 GLN A O 1
ATOM 702 N N . ILE A 1 91 ? 4.276 -4.673 -23.560 1.00 91.12 91 ILE A N 1
ATOM 703 C CA . ILE A 1 91 ? 4.150 -5.148 -22.173 1.00 91.12 91 ILE A CA 1
ATOM 704 C C . ILE A 1 91 ? 2.725 -4.932 -21.646 1.00 91.12 91 ILE A C 1
ATOM 706 O O . ILE A 1 91 ? 2.145 -5.825 -21.033 1.00 91.12 91 ILE A O 1
ATOM 710 N N . ALA A 1 92 ? 2.138 -3.762 -21.917 1.00 91.56 92 ALA A N 1
ATOM 711 C CA . ALA A 1 92 ? 0.756 -3.455 -21.561 1.00 91.56 92 ALA A CA 1
ATOM 712 C C . ALA A 1 92 ? -0.228 -4.466 -22.172 1.00 91.56 92 ALA A C 1
ATOM 714 O O . ALA A 1 92 ? -1.080 -4.989 -21.458 1.00 91.56 92 ALA A O 1
ATOM 715 N N . HIS A 1 93 ? -0.062 -4.800 -23.454 1.00 91.94 93 HIS A N 1
ATOM 716 C CA . HIS A 1 93 ? -0.872 -5.817 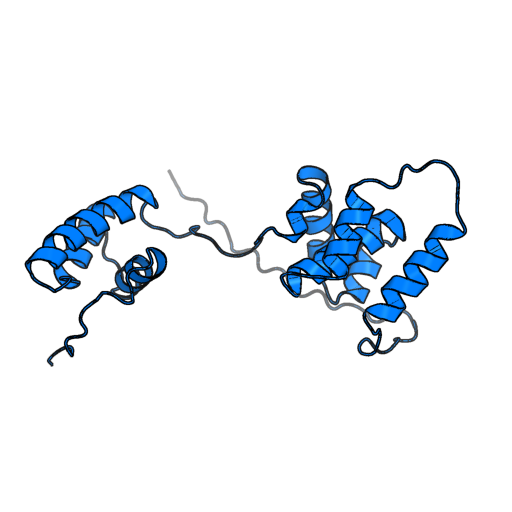-24.123 1.00 91.94 93 HIS A CA 1
ATOM 717 C C . HIS A 1 93 ? -0.697 -7.211 -23.491 1.00 91.94 93 HIS A C 1
ATOM 719 O O . HIS A 1 93 ? -1.687 -7.860 -23.168 1.00 91.94 93 HIS A O 1
ATOM 725 N N . LEU A 1 94 ? 0.546 -7.641 -23.236 1.00 90.31 94 LEU A N 1
ATOM 726 C CA . LEU A 1 94 ? 0.851 -8.948 -22.633 1.00 90.31 94 LEU A CA 1
ATOM 727 C C . LEU A 1 94 ? 0.269 -9.113 -21.221 1.00 90.31 94 LEU A C 1
ATOM 729 O O . LEU A 1 94 ? -0.180 -10.196 -20.859 1.00 90.31 94 LEU A O 1
ATOM 733 N N . LEU A 1 95 ? 0.267 -8.047 -20.417 1.00 89.06 95 LEU A N 1
ATOM 734 C CA . LEU A 1 95 ? -0.209 -8.083 -19.028 1.00 89.06 95 LEU A CA 1
ATOM 735 C C . LEU A 1 95 ? -1.691 -7.700 -18.867 1.00 89.06 95 LEU A C 1
ATOM 737 O O . LEU A 1 95 ? -2.214 -7.733 -17.745 1.00 89.06 95 LEU A O 1
ATOM 741 N N . GLY A 1 96 ? -2.365 -7.322 -19.959 1.00 89.88 96 GLY A N 1
ATOM 742 C CA . GLY A 1 96 ? -3.735 -6.803 -19.933 1.00 89.88 96 GLY A CA 1
ATOM 743 C C . GLY A 1 96 ? -3.854 -5.478 -19.173 1.00 89.88 96 GLY A C 1
ATOM 744 O O . GLY A 1 96 ? -4.817 -5.256 -18.439 1.00 89.88 96 GLY A O 1
ATOM 745 N N . TRP A 1 97 ? -2.837 -4.620 -19.266 1.00 92.44 97 TRP A N 1
ATOM 746 C CA . TRP A 1 97 ? -2.762 -3.318 -18.600 1.00 92.44 97 TRP A CA 1
ATOM 747 C C . TRP A 1 97 ? -2.902 -2.167 -19.594 1.00 92.44 97 TRP A C 1
ATOM 749 O O . TRP A 1 97 ? -2.689 -2.316 -20.792 1.00 92.44 97 TRP A O 1
ATOM 759 N N . SER A 1 98 ? -3.213 -0.972 -19.084 1.00 93.31 98 SER A N 1
ATOM 760 C CA . SER A 1 98 ? -3.101 0.240 -19.899 1.00 93.31 98 SER A CA 1
ATOM 761 C C . SER A 1 98 ? -1.626 0.655 -20.043 1.00 93.31 98 SER A C 1
ATOM 763 O O . SER A 1 98 ? -0.865 0.519 -19.075 1.00 93.31 98 SER A O 1
ATOM 765 N N . PRO A 1 99 ? -1.210 1.246 -21.182 1.00 92.12 99 PRO A N 1
ATOM 766 C CA . PRO A 1 99 ? 0.146 1.776 -21.338 1.00 92.12 99 PRO A CA 1
ATOM 767 C C . PRO A 1 99 ? 0.527 2.778 -20.238 1.00 92.12 99 PRO A C 1
ATOM 769 O O . PRO A 1 99 ? 1.649 2.761 -19.738 1.00 92.12 99 PRO A O 1
ATOM 772 N N . GLY A 1 100 ? -0.423 3.608 -19.788 1.00 93.00 100 GLY A N 1
ATOM 773 C CA . GLY A 1 100 ? -0.202 4.557 -18.693 1.00 93.00 100 GLY A CA 1
ATOM 774 C C . GLY A 1 100 ? 0.133 3.878 -17.361 1.00 93.00 100 GLY A C 1
ATOM 775 O O . GLY A 1 100 ? 0.988 4.357 -16.621 1.00 93.00 100 GLY A O 1
ATOM 776 N N . THR A 1 101 ? -0.480 2.727 -17.064 1.00 92.12 101 THR A N 1
ATOM 777 C CA . THR A 1 101 ? -0.153 1.936 -15.865 1.00 92.12 101 THR A CA 1
ATOM 778 C C . THR A 1 101 ? 1.281 1.421 -15.910 1.00 92.12 101 THR A C 1
ATOM 780 O O . THR A 1 101 ? 1.985 1.520 -14.906 1.00 92.12 101 THR A O 1
ATOM 783 N N . VAL A 1 102 ? 1.726 0.934 -17.072 1.00 94.25 102 VAL A N 1
ATOM 784 C CA . VAL A 1 102 ? 3.113 0.500 -17.279 1.00 94.25 102 VAL A CA 1
ATOM 785 C C . VAL A 1 102 ? 4.068 1.677 -17.077 1.00 94.25 102 VAL A C 1
ATOM 787 O O . VAL A 1 102 ? 4.985 1.580 -16.269 1.00 94.25 102 VAL A O 1
ATOM 790 N N . HIS A 1 103 ? 3.823 2.824 -17.716 1.00 94.00 103 HIS A N 1
ATOM 791 C CA . HIS A 1 103 ? 4.677 4.007 -17.552 1.00 94.00 103 HIS A CA 1
ATOM 792 C C . HIS A 1 103 ? 4.769 4.485 -16.097 1.00 94.00 103 HIS A C 1
ATOM 794 O O . HIS A 1 103 ? 5.868 4.778 -15.623 1.00 94.00 103 HIS A O 1
ATOM 800 N N . ASN A 1 104 ? 3.650 4.508 -15.369 1.00 93.06 104 ASN A N 1
ATOM 801 C CA . ASN A 1 104 ? 3.632 4.879 -13.954 1.00 93.06 104 ASN A CA 1
ATOM 802 C C . ASN A 1 104 ? 4.446 3.903 -13.097 1.00 93.06 104 ASN A C 1
ATOM 804 O O . ASN A 1 104 ? 5.223 4.340 -12.248 1.00 93.06 104 ASN A O 1
ATOM 808 N N . LEU A 1 105 ? 4.306 2.595 -13.338 1.00 93.19 105 LEU A N 1
ATOM 809 C CA . LEU A 1 105 ? 5.090 1.583 -12.635 1.00 93.19 105 LEU A CA 1
ATOM 810 C C . LEU A 1 105 ? 6.585 1.743 -12.920 1.00 93.19 105 LEU A C 1
ATOM 812 O O . LEU A 1 105 ? 7.376 1.771 -11.985 1.00 93.19 105 LEU A O 1
ATOM 816 N N . LEU A 1 106 ? 6.973 1.893 -14.188 1.00 93.19 106 LEU A N 1
ATOM 817 C CA . LEU A 1 106 ? 8.376 2.056 -14.573 1.00 93.19 106 LEU A CA 1
ATOM 818 C C . LEU 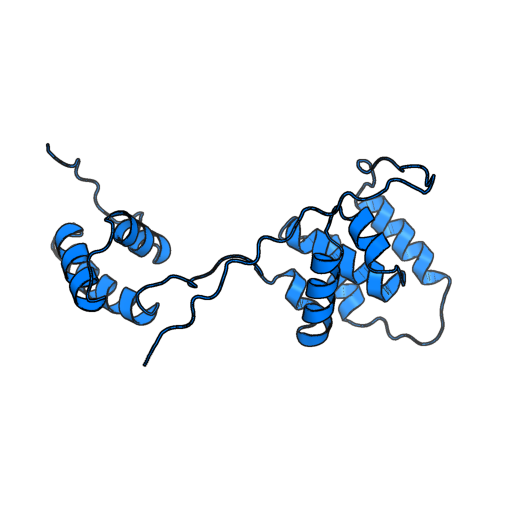A 1 106 ? 8.970 3.368 -14.040 1.00 93.19 106 LEU A C 1
ATOM 820 O O . LEU A 1 106 ? 10.150 3.424 -13.705 1.00 93.19 106 LEU A O 1
ATOM 824 N N . SER A 1 107 ? 8.178 4.439 -13.956 1.00 93.12 107 SER A N 1
ATOM 825 C CA . SER A 1 107 ? 8.599 5.693 -13.320 1.00 93.12 107 SER A CA 1
ATOM 826 C C . SER A 1 107 ? 8.841 5.503 -11.821 1.00 93.12 107 SER A C 1
ATOM 828 O O . SER A 1 107 ? 9.853 5.963 -11.299 1.00 93.12 107 SER A O 1
ATOM 830 N N . ALA A 1 108 ? 7.952 4.783 -11.134 1.00 89.88 108 ALA A N 1
ATOM 831 C CA . ALA A 1 108 ? 8.101 4.483 -9.715 1.00 89.88 108 ALA A CA 1
ATOM 832 C C . ALA A 1 108 ? 9.276 3.528 -9.437 1.00 89.88 108 ALA A C 1
ATOM 834 O O . ALA A 1 108 ? 10.027 3.755 -8.492 1.00 89.88 108 ALA A O 1
ATOM 835 N N . TYR A 1 109 ? 9.491 2.525 -10.293 1.00 91.69 109 TYR A N 1
ATOM 836 C CA . TYR A 1 109 ? 10.637 1.615 -10.220 1.00 91.69 109 TYR A CA 1
ATOM 837 C C . TYR A 1 109 ? 11.970 2.364 -10.334 1.00 91.69 109 TYR A C 1
ATOM 839 O O . TYR A 1 109 ? 12.860 2.140 -9.526 1.00 91.69 109 TYR A O 1
ATOM 847 N N . ARG A 1 110 ? 12.094 3.336 -11.250 1.00 90.69 110 ARG A N 1
ATOM 848 C CA . ARG A 1 110 ? 13.312 4.166 -11.348 1.00 90.69 110 ARG A CA 1
ATOM 849 C C . ARG A 1 110 ? 13.621 4.971 -10.078 1.00 90.69 110 ARG A C 1
ATOM 851 O O . ARG A 1 110 ? 14.763 5.365 -9.893 1.00 90.69 110 ARG A O 1
ATOM 858 N N . LYS A 1 111 ? 12.620 5.248 -9.234 1.00 88.88 111 LYS A N 1
ATOM 859 C CA . LYS A 1 111 ? 12.776 6.034 -7.996 1.00 88.88 111 LYS A CA 1
ATOM 860 C C . LYS A 1 111 ? 13.019 5.169 -6.761 1.00 88.88 111 LYS A C 1
ATOM 862 O O . LYS A 1 111 ? 13.767 5.572 -5.885 1.00 88.88 111 LYS A O 1
ATOM 867 N N . ALA A 1 112 ? 12.327 4.035 -6.666 1.00 86.44 112 ALA A N 1
ATOM 868 C CA . ALA A 1 112 ? 12.261 3.212 -5.455 1.00 86.44 112 ALA A CA 1
ATOM 869 C C . ALA A 1 112 ? 12.818 1.790 -5.645 1.00 86.44 112 ALA A C 1
ATOM 871 O O . ALA A 1 11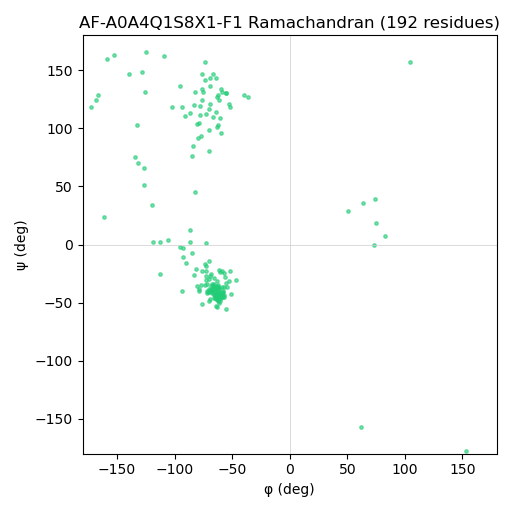2 ? 12.741 0.972 -4.730 1.00 86.44 112 ALA A O 1
ATOM 872 N N . GLY A 1 113 ? 13.324 1.473 -6.837 1.00 89.25 113 GLY A N 1
ATOM 873 C CA . GLY A 1 113 ? 13.828 0.150 -7.171 1.00 89.25 113 GLY A CA 1
ATOM 874 C C . GLY A 1 113 ? 12.749 -0.939 -7.086 1.00 89.25 113 GLY A C 1
ATOM 875 O O . GLY A 1 113 ? 11.542 -0.661 -7.193 1.00 89.25 113 GLY A O 1
ATOM 876 N N . PRO A 1 114 ? 13.152 -2.205 -6.898 1.00 87.44 114 PRO A N 1
ATOM 877 C CA . PRO A 1 114 ? 12.241 -3.342 -6.958 1.00 87.44 114 PRO A CA 1
ATOM 878 C C . PRO A 1 114 ? 11.260 -3.410 -5.774 1.00 87.44 114 PRO A C 1
ATOM 880 O O . PRO A 1 114 ? 10.223 -4.072 -5.881 1.00 87.44 114 PRO A O 1
ATOM 883 N N . ALA A 1 115 ? 11.496 -2.647 -4.698 1.00 87.00 115 ALA A N 1
ATOM 884 C CA . ALA A 1 115 ? 10.587 -2.519 -3.556 1.00 87.00 115 ALA A CA 1
ATOM 885 C C . ALA A 1 115 ? 9.174 -2.043 -3.956 1.00 87.00 115 ALA A C 1
ATOM 887 O O . ALA A 1 115 ? 8.185 -2.373 -3.293 1.00 87.00 115 ALA A O 1
ATOM 888 N N . ILE A 1 116 ? 9.036 -1.344 -5.093 1.00 88.88 116 ILE A N 1
ATOM 889 C CA . ILE A 1 116 ? 7.731 -0.932 -5.633 1.00 88.88 116 ILE A CA 1
ATOM 890 C C . ILE A 1 116 ? 6.797 -2.120 -5.909 1.00 88.88 116 ILE A C 1
ATOM 892 O O . ILE A 1 116 ? 5.572 -1.972 -5.922 1.00 88.88 116 ILE A O 1
ATOM 896 N N . CYS A 1 117 ? 7.347 -3.321 -6.098 1.00 86.81 117 CYS A N 1
ATOM 897 C CA . CYS A 1 117 ? 6.551 -4.516 -6.321 1.00 86.81 117 CYS A CA 1
ATOM 898 C C . CYS A 1 117 ? 5.768 -4.938 -5.071 1.00 86.81 117 CYS A C 1
ATOM 900 O O . CYS A 1 117 ? 4.694 -5.527 -5.212 1.00 86.81 117 CYS A O 1
ATOM 902 N N . HIS A 1 118 ? 6.234 -4.569 -3.876 1.00 84.19 118 HIS A N 1
ATOM 903 C CA . HIS A 1 118 ? 5.524 -4.762 -2.608 1.00 84.19 118 HIS A CA 1
ATOM 904 C C . HIS A 1 118 ? 4.631 -3.576 -2.237 1.00 84.19 118 HIS A C 1
ATOM 906 O O . HIS A 1 118 ? 3.729 -3.720 -1.413 1.00 84.19 118 HIS A O 1
ATOM 912 N N . ALA A 1 119 ? 4.824 -2.416 -2.868 1.00 77.81 119 ALA A N 1
ATOM 913 C CA . ALA A 1 119 ? 4.038 -1.235 -2.562 1.00 77.81 119 ALA A CA 1
ATOM 914 C C . ALA A 1 119 ? 2.544 -1.451 -2.867 1.00 77.81 119 ALA A C 1
ATOM 916 O O . ALA A 1 119 ? 2.128 -1.831 -3.971 1.00 77.81 119 ALA A O 1
ATOM 917 N N . HIS A 1 120 ? 1.709 -1.141 -1.879 1.00 66.50 120 HIS A N 1
ATOM 918 C CA . HIS A 1 120 ? 0.276 -0.974 -2.077 1.00 66.50 120 HIS A CA 1
ATOM 919 C C . HIS A 1 120 ? 0.022 0.422 -2.656 1.00 66.50 120 HIS A C 1
ATOM 921 O O . HIS A 1 120 ? -0.118 1.398 -1.933 1.00 66.50 120 HIS A O 1
ATOM 927 N N . ILE A 1 121 ? -0.013 0.519 -3.988 1.00 60.75 121 ILE A N 1
ATOM 928 C CA . ILE A 1 121 ? -0.152 1.800 -4.712 1.00 60.75 121 ILE A CA 1
ATOM 929 C C . ILE A 1 121 ? -1.589 2.370 -4.616 1.00 60.75 121 ILE A C 1
ATOM 931 O O . ILE A 1 121 ? -1.811 3.549 -4.881 1.00 60.75 121 ILE A O 1
ATOM 935 N N . ARG A 1 122 ? -2.591 1.556 -4.242 1.00 57.19 122 ARG A N 1
ATOM 936 C CA . ARG A 1 122 ? -4.001 1.976 -4.137 1.00 57.19 122 ARG A CA 1
ATOM 937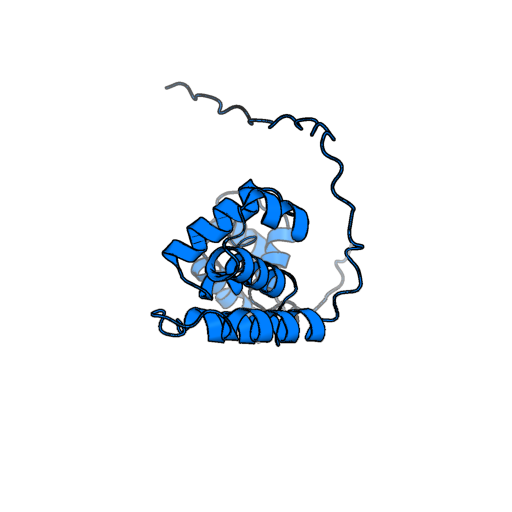 C C . ARG A 1 122 ? -4.584 1.658 -2.761 1.00 57.19 122 ARG A C 1
ATOM 939 O O . ARG A 1 122 ? -4.501 0.519 -2.308 1.00 57.19 122 ARG A O 1
ATOM 946 N N . GLY A 1 123 ? -5.232 2.660 -2.164 1.00 61.94 123 GLY A N 1
ATOM 947 C CA . GLY A 1 123 ? -5.807 2.610 -0.818 1.00 61.94 123 GLY A CA 1
ATOM 948 C C . GLY A 1 123 ? -4.961 3.372 0.204 1.00 61.94 123 GLY A C 1
ATOM 949 O O . GLY A 1 123 ? -3.779 3.616 -0.009 1.00 61.94 123 GLY A O 1
ATOM 950 N N . GLY A 1 124 ? -5.580 3.798 1.304 1.00 66.56 124 GLY A N 1
ATOM 951 C CA . GLY A 1 124 ? -4.901 4.536 2.370 1.00 66.56 124 GLY A CA 1
ATOM 952 C C . GLY A 1 124 ? -5.843 5.445 3.158 1.00 66.56 124 GLY A C 1
ATOM 953 O O . GLY A 1 124 ? -7.046 5.495 2.907 1.00 66.56 124 GLY A O 1
ATOM 954 N N . ARG A 1 125 ? -5.291 6.189 4.122 1.00 70.44 125 ARG A N 1
ATOM 955 C CA . ARG A 1 125 ? -6.013 7.200 4.921 1.00 70.44 125 ARG A CA 1
ATOM 956 C C . ARG A 1 125 ? -6.135 8.546 4.184 1.00 70.44 125 ARG A C 1
ATOM 958 O O . ARG A 1 125 ? -5.902 9.590 4.779 1.00 70.44 125 ARG A O 1
ATOM 965 N N . THR A 1 126 ? -6.494 8.547 2.901 1.00 68.81 126 THR A N 1
ATOM 966 C CA . THR A 1 126 ? -6.591 9.791 2.106 1.00 68.81 126 THR A CA 1
ATOM 967 C C . THR A 1 126 ? -7.801 10.657 2.467 1.00 68.81 126 THR A C 1
ATOM 969 O O . THR A 1 126 ? -7.770 11.860 2.249 1.00 68.81 126 THR A O 1
ATOM 972 N N . HIS A 1 127 ? -8.843 10.066 3.060 1.00 70.62 127 HIS A N 1
ATOM 973 C CA . HIS A 1 127 ? -10.062 10.763 3.501 1.00 70.62 127 HIS A CA 1
ATOM 974 C C . HIS A 1 127 ? -10.301 10.630 5.014 1.00 70.62 127 HIS A C 1
ATOM 976 O O . HIS A 1 127 ? -11.438 10.490 5.460 1.00 70.62 127 HIS A O 1
ATOM 982 N N . ALA A 1 128 ? -9.238 10.583 5.820 1.00 80.62 128 ALA A N 1
ATOM 983 C CA . ALA A 1 128 ? -9.390 10.531 7.271 1.00 80.62 128 ALA A CA 1
ATOM 984 C C . ALA A 1 128 ? -9.611 11.935 7.857 1.00 80.62 128 ALA A C 1
ATOM 986 O O . ALA A 1 128 ? -8.841 12.843 7.564 1.00 80.62 128 ALA A O 1
ATOM 987 N N . TYR A 1 129 ? -10.621 12.090 8.721 1.00 85.69 129 TYR A N 1
ATOM 988 C CA . TYR A 1 129 ? -10.922 13.369 9.381 1.00 85.69 129 TYR A CA 1
ATOM 989 C C . TYR A 1 129 ? -9.908 13.755 10.469 1.00 85.69 129 TYR A C 1
ATOM 991 O O . TYR A 1 129 ? -9.707 14.932 10.743 1.00 85.69 129 TYR A O 1
ATOM 999 N N . LEU A 1 130 ? -9.255 12.770 11.094 1.00 84.81 130 LEU A N 1
ATOM 1000 C CA . LEU A 1 130 ? -8.242 12.973 12.134 1.00 84.81 130 LEU A CA 1
ATOM 1001 C C . LEU A 1 130 ? -6.932 12.275 11.750 1.00 84.81 130 LEU A C 1
ATOM 1003 O O . LEU A 1 130 ? -6.905 11.426 10.860 1.00 84.81 130 LEU A O 1
ATOM 1007 N N . THR A 1 131 ? -5.828 12.597 12.426 1.00 86.31 131 THR A N 1
ATOM 1008 C CA . THR A 1 131 ? -4.582 11.819 12.323 1.00 86.31 131 THR A CA 1
ATOM 1009 C C . THR A 1 131 ? -4.717 10.488 13.070 1.00 86.31 131 THR A C 1
ATOM 1011 O O . THR A 1 131 ? -5.554 10.354 13.965 1.00 86.31 131 THR A O 1
ATOM 1014 N N . ALA A 1 132 ? -3.902 9.487 12.714 1.00 84.81 132 ALA A N 1
ATOM 1015 C CA . ALA A 1 132 ? -3.954 8.172 13.363 1.00 84.81 132 ALA A CA 1
ATOM 1016 C C . ALA A 1 132 ? -3.721 8.272 14.883 1.00 84.81 132 ALA A C 1
ATOM 1018 O O . ALA A 1 132 ? -4.446 7.655 15.659 1.00 84.81 132 ALA A O 1
ATOM 1019 N N . GLU A 1 133 ? -2.787 9.126 15.303 1.00 86.06 133 GLU A N 1
ATOM 1020 C CA . GLU A 1 133 ? -2.494 9.385 16.715 1.00 86.06 133 GLU A CA 1
ATOM 1021 C C . GLU A 1 133 ? -3.673 10.007 17.466 1.00 86.06 133 GLU A C 1
ATOM 1023 O O . GLU A 1 133 ? -3.962 9.615 18.595 1.00 86.06 133 GLU A O 1
ATOM 1028 N N . ARG A 1 134 ? -4.367 10.981 16.860 1.00 88.31 134 ARG A N 1
ATOM 1029 C CA . ARG A 1 134 ? -5.529 11.629 17.488 1.00 88.31 134 ARG A CA 1
ATOM 1030 C C . ARG A 1 134 ? -6.675 10.643 17.671 1.00 88.31 134 ARG A C 1
ATOM 1032 O O . ARG A 1 134 ? -7.267 10.599 18.746 1.00 88.31 134 ARG A O 1
ATOM 1039 N N . GLU A 1 135 ? -6.948 9.820 16.658 1.00 89.75 135 GLU A N 1
ATOM 1040 C CA . GLU A 1 135 ? -7.933 8.741 16.777 1.00 89.75 135 GLU A CA 1
ATOM 1041 C C . GLU A 1 135 ? -7.554 7.754 17.884 1.00 89.75 135 GLU A C 1
ATOM 1043 O O . GLU A 1 135 ? -8.419 7.353 18.656 1.00 89.75 135 GLU A O 1
ATOM 1048 N N . GLN A 1 136 ? -6.273 7.394 17.993 1.00 87.81 136 GLN A N 1
ATOM 1049 C CA . GLN A 1 136 ? -5.795 6.457 19.005 1.00 87.81 136 GLN A CA 1
ATOM 1050 C C . GLN A 1 136 ? -5.896 7.030 20.423 1.00 87.81 136 GLN A C 1
ATOM 1052 O O . GLN A 1 136 ? -6.310 6.314 21.330 1.00 87.81 136 GLN A O 1
ATOM 1057 N N . ARG A 1 137 ? -5.573 8.316 20.628 1.00 89.56 137 ARG A N 1
ATOM 1058 C CA . ARG A 1 137 ? -5.740 8.989 21.931 1.00 89.56 137 ARG A CA 1
ATOM 1059 C C . ARG A 1 137 ? -7.203 9.022 22.362 1.00 89.56 137 ARG A C 1
ATOM 1061 O O . ARG A 1 137 ? -7.500 8.690 23.507 1.00 89.56 137 ARG A O 1
ATOM 1068 N N . LEU A 1 138 ? -8.102 9.377 21.441 1.00 89.19 138 LEU A N 1
ATOM 1069 C CA . LEU A 1 138 ? -9.542 9.345 21.691 1.00 89.19 138 LEU A CA 1
ATOM 1070 C C . LEU A 1 138 ? -10.001 7.915 21.991 1.00 89.19 138 LEU A C 1
ATOM 1072 O O . LEU A 1 138 ? -10.653 7.685 22.996 1.00 89.19 138 LEU A O 1
ATOM 1076 N N . LEU A 1 139 ? -9.613 6.927 21.187 1.00 88.75 139 LEU A N 1
ATOM 1077 C CA . LEU A 1 139 ? -10.042 5.551 21.418 1.00 88.75 139 LEU A CA 1
ATOM 1078 C C . LEU A 1 139 ? -9.511 5.002 22.752 1.00 88.75 139 LEU A C 1
ATOM 1080 O O . LEU A 1 139 ? -10.248 4.326 23.462 1.00 88.75 139 LEU A O 1
ATOM 1084 N N . LYS A 1 140 ? -8.269 5.329 23.129 1.00 87.12 140 LYS A N 1
ATOM 1085 C CA . LYS A 1 140 ? -7.652 4.891 24.387 1.00 87.12 140 LYS A CA 1
ATOM 1086 C C . LYS A 1 140 ? -8.437 5.370 25.610 1.00 87.12 140 LYS A C 1
ATOM 1088 O O . LYS A 1 140 ? -8.731 4.553 26.474 1.00 87.12 140 LYS A O 1
ATOM 1093 N N . SER A 1 141 ? -8.850 6.639 25.653 1.00 86.69 141 SER A N 1
ATOM 1094 C CA . SER A 1 141 ? -9.598 7.173 26.803 1.00 86.69 141 SER A CA 1
ATOM 1095 C C . SER A 1 141 ? -10.947 6.476 27.010 1.00 86.69 141 SER A C 1
ATOM 1097 O O . SER A 1 141 ? -11.360 6.247 28.145 1.00 86.69 141 SER A O 1
ATOM 1099 N N . PHE A 1 142 ? -11.616 6.084 25.924 1.00 86.50 142 PHE A N 1
ATOM 1100 C CA . PHE A 1 142 ? -12.857 5.316 25.996 1.00 86.50 142 PHE A CA 1
ATOM 1101 C C . PHE A 1 142 ? -12.618 3.838 26.307 1.00 86.50 142 PHE A C 1
ATOM 1103 O O . PHE A 1 142 ? -13.405 3.241 27.035 1.00 86.50 142 PHE A O 1
ATOM 1110 N N . LEU A 1 143 ? -11.532 3.246 25.810 1.00 82.31 143 LEU A N 1
ATOM 1111 C CA . LEU A 1 143 ? -11.171 1.865 26.129 1.00 82.31 143 LEU A CA 1
ATOM 1112 C C . LEU A 1 143 ? -10.782 1.696 27.598 1.00 82.31 143 LEU A C 1
ATOM 1114 O O . LEU A 1 143 ? -11.162 0.700 28.203 1.00 82.31 143 LEU A O 1
ATOM 1118 N N . ASP A 1 144 ? -10.074 2.658 28.185 1.00 83.75 144 ASP A N 1
ATOM 1119 C CA . ASP A 1 144 ? -9.706 2.610 29.602 1.00 83.75 144 ASP A CA 1
ATOM 1120 C C . ASP A 1 144 ? -10.958 2.647 30.499 1.00 83.75 144 ASP A C 1
ATOM 1122 O O . ASP A 1 144 ? -11.046 1.899 31.470 1.00 83.75 144 ASP A O 1
ATOM 1126 N N . ARG A 1 145 ? -11.989 3.411 30.108 1.00 80.31 145 ARG A N 1
ATOM 1127 C CA . ARG A 1 145 ? -13.318 3.392 30.755 1.00 80.31 145 ARG A CA 1
ATOM 1128 C C . ARG A 1 145 ? -14.110 2.113 30.462 1.00 80.31 145 ARG A C 1
ATOM 1130 O O . ARG A 1 145 ? -14.859 1.632 31.308 1.00 80.31 145 ARG A O 1
ATOM 1137 N N . ALA A 1 146 ? -13.958 1.547 29.269 1.00 80.25 146 ALA A N 1
ATOM 1138 C CA . ALA A 1 146 ? -14.606 0.291 28.901 1.00 80.25 146 ALA A CA 1
ATOM 1139 C C . ALA A 1 146 ? -14.020 -0.906 29.660 1.00 80.25 146 ALA A C 1
ATOM 1141 O O . ALA A 1 146 ? -14.725 -1.880 29.895 1.00 80.25 146 ALA A O 1
ATOM 1142 N N . ARG A 1 147 ? -12.749 -0.844 30.078 1.00 77.81 147 ARG A N 1
ATOM 1143 C CA . ARG A 1 147 ? -12.126 -1.889 30.906 1.00 77.81 147 ARG A CA 1
ATOM 1144 C C . ARG A 1 147 ? -12.766 -2.000 32.284 1.00 77.81 147 ARG A C 1
ATOM 1146 O O . ARG A 1 147 ? -12.903 -3.111 32.776 1.00 77.81 147 ARG A O 1
ATOM 1153 N N . SER A 1 148 ? -13.164 -0.881 32.889 1.00 75.69 148 SER A N 1
ATOM 1154 C CA . SER A 1 148 ? -13.832 -0.890 34.195 1.00 75.69 148 SER A CA 1
ATOM 1155 C C . SER A 1 148 ? -15.321 -1.225 34.097 1.00 75.69 148 SER A C 1
ATOM 1157 O O . SER A 1 148 ? -15.851 -1.905 34.965 1.00 75.69 148 SER A O 1
ATOM 1159 N N . THR A 1 149 ? -15.996 -0.776 33.038 1.00 71.75 149 THR A N 1
ATOM 1160 C CA . THR A 1 149 ? -17.448 -0.973 32.851 1.00 71.75 149 THR A CA 1
ATOM 1161 C C . THR A 1 149 ? -17.810 -2.226 32.050 1.00 71.75 149 THR A C 1
ATOM 1163 O O . THR A 1 149 ? -18.979 -2.592 31.965 1.00 71.75 149 THR A O 1
ATOM 1166 N N . GLY A 1 150 ? -16.829 -2.875 31.422 1.00 73.62 150 GLY A N 1
ATOM 1167 C CA . GLY A 1 150 ? -17.025 -4.009 30.523 1.00 73.62 150 GLY A CA 1
ATOM 1168 C C . GLY A 1 150 ? -17.625 -3.646 29.160 1.00 73.62 150 GLY A C 1
ATOM 1169 O O . GLY A 1 150 ? -17.794 -4.549 28.342 1.00 73.62 150 GLY A O 1
ATOM 1170 N N . PHE A 1 151 ? -17.941 -2.368 28.880 1.00 71.56 151 PHE A N 1
ATOM 1171 C CA . PHE A 1 151 ? -18.556 -1.956 27.614 1.00 71.56 151 PHE A CA 1
ATOM 1172 C C . PHE A 1 151 ? -18.027 -0.653 27.019 1.00 71.56 151 PHE A C 1
ATOM 1174 O O . PHE A 1 151 ? -17.670 0.284 27.725 1.00 71.56 151 PHE A O 1
ATOM 1181 N N . LEU A 1 152 ? -18.002 -0.588 25.681 1.00 79.69 152 LEU A N 1
ATOM 1182 C CA . LEU A 1 152 ? -17.673 0.639 24.961 1.00 79.69 152 LEU A CA 1
ATOM 1183 C C . LEU A 1 152 ? -18.949 1.403 24.611 1.00 79.69 152 LEU A C 1
ATOM 1185 O O . LEU A 1 152 ? -19.769 0.930 23.821 1.00 79.69 152 LEU A O 1
ATOM 1189 N N . ASP A 1 153 ? -19.073 2.617 25.135 1.00 83.75 153 ASP A N 1
ATOM 1190 C CA . ASP A 1 153 ? -20.153 3.519 24.758 1.00 83.75 153 ASP A CA 1
ATOM 1191 C C . ASP A 1 153 ? -19.894 4.166 23.390 1.00 83.75 153 ASP A C 1
ATOM 1193 O O . ASP A 1 153 ? -19.240 5.205 23.264 1.00 83.75 153 ASP A O 1
ATOM 1197 N N . VAL A 1 154 ? -20.431 3.531 22.345 1.00 84.31 154 VAL A N 1
ATOM 1198 C CA . VAL A 1 154 ? -20.312 3.989 20.955 1.00 84.31 154 VAL A CA 1
ATOM 1199 C C . VAL A 1 154 ? -20.990 5.347 20.742 1.00 84.31 154 VAL A C 1
ATOM 1201 O O . VAL A 1 154 ? -20.506 6.124 19.921 1.00 84.31 154 VAL A O 1
ATOM 1204 N N . LYS A 1 155 ? -22.067 5.671 21.476 1.00 85.69 155 LYS A N 1
ATOM 1205 C CA . LYS A 1 155 ? -22.777 6.952 21.318 1.00 85.69 155 LYS A CA 1
ATOM 1206 C C . LYS A 1 155 ? -21.924 8.108 21.830 1.00 85.69 155 LYS A C 1
ATOM 1208 O O . LYS A 1 155 ? -21.712 9.079 21.108 1.00 85.69 155 LYS A O 1
ATOM 1213 N N . SER A 1 156 ? -21.368 7.968 23.032 1.00 86.94 156 SER A N 1
ATOM 1214 C CA . SER A 1 156 ? -20.461 8.976 23.594 1.00 86.94 156 SER A CA 1
ATOM 1215 C C . SER A 1 156 ? -19.163 9.093 22.792 1.00 86.94 156 SER A C 1
ATOM 1217 O O . SER A 1 156 ? -18.664 10.198 22.581 1.00 86.94 156 SER A O 1
ATOM 1219 N N . LEU A 1 157 ? -18.641 7.972 22.281 1.00 88.62 157 LEU A N 1
ATOM 1220 C CA . LEU A 1 157 ? -17.487 7.969 21.382 1.00 88.62 157 LEU A CA 1
ATOM 1221 C C . LEU A 1 157 ? -17.774 8.742 20.088 1.00 88.62 157 LEU A C 1
ATOM 1223 O O . LEU A 1 157 ? -16.927 9.501 19.621 1.00 88.62 157 LEU A O 1
ATOM 1227 N N . HIS A 1 158 ? -18.964 8.556 19.513 1.00 90.31 158 HIS A N 1
ATOM 1228 C CA . HIS A 1 158 ? -19.394 9.252 18.304 1.00 90.31 158 HIS A CA 1
ATOM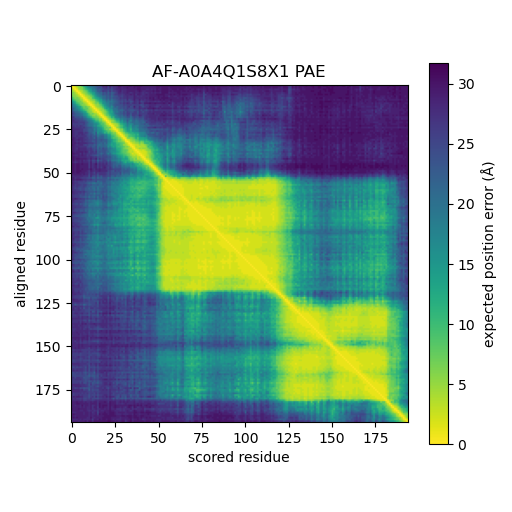 1229 C C . HIS A 1 158 ? -19.509 10.760 18.540 1.00 90.31 158 HIS A C 1
ATOM 1231 O O . HIS A 1 158 ? -18.916 11.524 17.784 1.00 90.31 158 HIS A O 1
ATOM 1237 N N . ALA A 1 159 ? -20.151 11.187 19.629 1.00 91.00 159 ALA A N 1
ATOM 1238 C CA . ALA A 1 159 ? -20.258 12.604 19.983 1.00 91.00 159 ALA A CA 1
ATOM 1239 C C . ALA A 1 159 ? -18.881 13.259 20.209 1.00 91.00 159 ALA A C 1
ATOM 1241 O O . ALA A 1 159 ? -18.604 14.337 19.683 1.00 91.00 159 ALA A O 1
ATOM 1242 N N . ALA A 1 160 ? -17.980 12.584 20.930 1.00 91.50 160 ALA A N 1
ATOM 1243 C CA . ALA A 1 160 ? -16.617 13.072 21.139 1.00 91.50 160 ALA A CA 1
ATOM 1244 C C . ALA A 1 160 ? -15.825 13.164 19.823 1.00 91.50 160 ALA A C 1
ATOM 1246 O O . ALA A 1 160 ? -15.046 14.096 19.626 1.00 91.50 160 ALA A O 1
ATOM 1247 N N . TYR A 1 161 ? -16.036 12.217 18.905 1.00 92.38 161 TYR A N 1
ATOM 1248 C CA . TYR A 1 161 ? -15.416 12.245 17.584 1.00 92.38 161 TYR A CA 1
ATOM 1249 C C . TYR A 1 161 ? -15.916 13.426 16.745 1.00 92.38 161 TYR A C 1
ATOM 1251 O O . TYR A 1 161 ? -15.102 14.142 16.169 1.00 92.38 161 TYR A O 1
ATOM 1259 N N . GLU A 1 162 ? -17.228 13.673 16.711 1.00 93.56 162 GLU A N 1
ATOM 1260 C CA . GLU A 1 162 ? -17.810 14.823 16.004 1.00 93.56 162 GLU A CA 1
ATOM 1261 C C . GLU A 1 162 ? -17.317 16.156 16.570 1.00 93.56 162 GLU A C 1
ATOM 1263 O O . GLU A 1 162 ? -16.998 17.059 15.801 1.00 93.56 162 GLU A O 1
A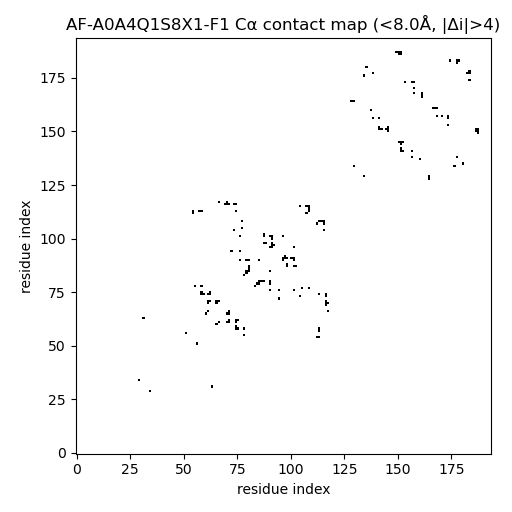TOM 1268 N N . HIS A 1 163 ? -17.163 16.257 17.893 1.00 92.56 163 HIS A N 1
ATOM 1269 C CA . HIS A 1 163 ? -16.602 17.445 18.534 1.00 92.56 163 HIS A CA 1
ATOM 1270 C C . HIS A 1 163 ? -15.149 17.711 18.104 1.00 92.56 163 HIS A C 1
ATOM 1272 O O . HIS A 1 163 ? -14.773 18.854 17.863 1.00 92.56 163 HIS A O 1
ATOM 1278 N N . LEU A 1 164 ? -14.317 16.670 17.981 1.00 91.19 164 LEU A N 1
ATOM 1279 C CA . LEU A 1 164 ? -12.931 16.828 17.517 1.00 91.19 164 LEU A CA 1
ATOM 1280 C C . LEU A 1 164 ? -12.820 17.134 16.020 1.00 91.19 164 LEU A C 1
ATOM 1282 O O . LEU A 1 164 ? -11.855 17.771 15.601 1.00 91.19 164 LEU A O 1
ATOM 1286 N N . VAL A 1 165 ? -13.759 16.634 15.219 1.00 90.44 165 VAL A N 1
ATOM 1287 C CA . VAL A 1 165 ? -13.789 16.837 13.765 1.00 90.44 165 VAL A CA 1
ATOM 1288 C C . VAL A 1 165 ? -14.443 18.174 13.392 1.00 90.44 165 VAL A C 1
ATOM 1290 O O . VAL A 1 165 ? -14.120 18.741 12.352 1.00 90.44 165 VAL A O 1
ATOM 1293 N N . GLY A 1 166 ? -15.326 18.704 14.242 1.00 91.38 166 GLY A N 1
ATOM 1294 C CA . GLY A 1 166 ? -16.031 19.970 14.030 1.00 91.38 166 GLY A CA 1
ATOM 1295 C C . GLY A 1 166 ? -17.273 19.861 13.139 1.00 91.38 166 GLY A C 1
ATOM 1296 O O . GLY A 1 166 ? -17.862 20.879 12.788 1.00 91.38 166 GLY A O 1
ATOM 1297 N N . HIS A 1 167 ? -17.688 18.648 12.760 1.00 89.44 167 HIS A N 1
ATOM 1298 C CA . HIS A 1 167 ? -18.915 18.413 11.999 1.00 89.44 167 HIS A CA 1
ATOM 1299 C C . HIS A 1 167 ? -19.496 17.017 12.255 1.00 89.44 167 HIS A C 1
ATOM 1301 O O . HIS A 1 167 ? -18.809 16.098 12.714 1.00 89.44 167 HIS A O 1
ATOM 1307 N N . ARG A 1 168 ? -20.772 16.841 11.890 1.00 90.81 168 ARG A N 1
ATOM 1308 C CA . ARG A 1 168 ? -21.460 15.550 11.999 1.00 90.81 168 ARG A CA 1
ATOM 1309 C C . ARG A 1 168 ? -20.822 14.495 11.099 1.00 90.81 168 ARG A C 1
ATOM 1311 O O . ARG A 1 168 ? -20.382 14.788 9.986 1.00 90.81 168 ARG A O 1
ATOM 1318 N N . CYS A 1 169 ? -20.781 13.264 11.583 1.00 88.81 169 CYS A N 1
ATOM 1319 C CA . CYS A 1 169 ? -20.186 12.110 10.927 1.00 88.81 169 CYS A CA 1
ATOM 1320 C C . CYS A 1 169 ? -21.189 10.952 10.899 1.00 88.81 169 CYS A C 1
ATOM 1322 O O . CYS A 1 169 ? -21.989 10.774 11.811 1.00 88.81 169 CYS A O 1
ATOM 1324 N N . ALA A 1 170 ? -21.130 10.110 9.868 1.00 88.56 170 ALA A N 1
ATOM 1325 C CA . ALA A 1 170 ? -21.940 8.895 9.837 1.00 88.56 170 ALA A CA 1
ATOM 1326 C C . ALA A 1 170 ? -21.498 7.902 10.929 1.00 88.56 170 ALA A C 1
ATOM 1328 O O . ALA A 1 170 ? -20.301 7.745 11.181 1.00 88.56 170 ALA A O 1
ATOM 1329 N N . ALA A 1 171 ? -22.439 7.139 11.496 1.00 86.31 171 ALA A N 1
ATOM 1330 C CA . ALA A 1 171 ? -22.137 6.094 12.484 1.00 86.31 171 ALA A CA 1
ATOM 1331 C C . ALA A 1 171 ? -21.119 5.059 11.957 1.00 86.31 171 ALA A C 1
ATOM 1333 O O . ALA A 1 171 ? -20.254 4.578 12.692 1.00 86.31 171 ALA A O 1
ATOM 1334 N N . SER A 1 172 ? -21.145 4.778 10.647 1.00 87.56 172 SER A N 1
ATOM 1335 C CA . SER A 1 172 ? -20.170 3.913 9.969 1.00 87.56 172 SER A CA 1
ATOM 1336 C C . SER A 1 172 ? -18.718 4.369 10.144 1.00 87.56 172 SER A C 1
ATOM 1338 O O . SER A 1 172 ? -17.810 3.540 10.101 1.00 87.56 172 SER A O 1
ATOM 1340 N N . THR A 1 173 ? -18.475 5.669 10.336 1.00 88.75 173 THR A N 1
ATOM 1341 C CA . THR A 1 173 ? -17.134 6.225 10.564 1.00 88.75 173 THR A CA 1
ATOM 1342 C C . THR A 1 173 ? -16.548 5.716 11.875 1.00 88.75 173 THR A C 1
ATOM 1344 O O . THR A 1 173 ? -15.379 5.331 11.906 1.00 88.75 173 THR A O 1
ATOM 1347 N N . ILE A 1 174 ? -17.368 5.622 12.924 1.00 88.94 174 ILE A N 1
ATOM 1348 C CA . ILE A 1 174 ? -16.955 5.112 14.234 1.00 88.94 174 ILE A CA 1
ATOM 1349 C C . ILE A 1 174 ? -16.685 3.612 14.162 1.00 88.94 174 ILE A C 1
ATOM 1351 O O . ILE A 1 174 ? -15.610 3.172 14.563 1.00 88.94 174 ILE A O 1
ATOM 1355 N N . TYR A 1 175 ? -17.574 2.829 13.545 1.00 86.56 175 TYR A N 1
ATOM 1356 C CA . TYR A 1 175 ? -17.328 1.395 13.345 1.00 86.56 175 TYR A CA 1
ATOM 1357 C C . TYR A 1 175 ? -16.045 1.132 12.540 1.00 86.56 175 TYR A C 1
ATOM 1359 O O . TYR A 1 175 ? -15.236 0.283 12.914 1.00 86.56 175 TYR A O 1
ATOM 1367 N N . ARG A 1 176 ? -15.796 1.910 11.478 1.00 86.50 176 ARG A N 1
ATOM 1368 C CA . ARG A 1 176 ? -14.549 1.844 10.696 1.00 86.50 176 ARG A CA 1
ATOM 1369 C C . ARG A 1 176 ? -13.324 2.289 11.488 1.00 86.50 176 ARG A C 1
ATOM 1371 O O . ARG A 1 176 ? -12.237 1.771 11.243 1.00 86.50 176 ARG A O 1
ATOM 1378 N N . LEU A 1 177 ? -13.450 3.273 12.378 1.00 87.31 177 LEU A N 1
ATOM 1379 C CA . LEU A 1 177 ? -12.376 3.694 13.279 1.00 87.31 177 LEU A CA 1
ATOM 1380 C C . LEU A 1 177 ? -12.007 2.544 14.215 1.00 87.31 177 LEU A C 1
ATOM 1382 O O . LEU A 1 177 ? -10.859 2.110 14.214 1.00 87.31 177 LEU A O 1
ATOM 1386 N N . VAL A 1 178 ? -12.985 1.981 14.924 1.00 84.94 178 VAL A N 1
ATOM 1387 C CA . VAL A 1 178 ? -12.757 0.878 15.869 1.00 84.94 178 VAL A CA 1
ATOM 1388 C C . VAL A 1 178 ? -12.170 -0.350 15.164 1.00 84.94 178 VAL A C 1
ATOM 1390 O O . VAL A 1 178 ? -11.228 -0.966 15.665 1.00 84.94 178 VAL A O 1
ATOM 1393 N N . HIS A 1 179 ? -12.669 -0.675 13.967 1.00 83.25 179 HIS A N 1
ATOM 1394 C CA . HIS A 1 179 ? -12.157 -1.780 13.157 1.00 83.25 179 HIS A CA 1
ATOM 1395 C C . HIS A 1 179 ? -10.696 -1.579 12.733 1.00 83.25 179 HIS A C 1
ATOM 1397 O O . HIS A 1 179 ? -9.885 -2.488 12.881 1.00 83.25 179 HIS A O 1
ATOM 1403 N N . ARG A 1 180 ? -10.331 -0.390 12.231 1.00 82.19 180 ARG A N 1
ATOM 1404 C CA . ARG A 1 180 ? -8.958 -0.098 11.774 1.00 82.19 180 ARG A CA 1
ATOM 1405 C C . ARG A 1 180 ? -7.929 -0.110 12.905 1.00 82.19 180 ARG A C 1
ATOM 1407 O O . ARG A 1 180 ? -6.783 -0.455 12.652 1.00 82.19 180 ARG A O 1
ATOM 1414 N N . HIS A 1 181 ? -8.333 0.218 14.132 1.00 83.19 181 HIS A N 1
ATOM 1415 C CA . HIS A 1 181 ? -7.474 0.150 15.324 1.00 83.19 181 HIS A CA 1
ATOM 1416 C C . HIS A 1 181 ? -7.474 -1.241 15.996 1.00 83.19 181 HIS A C 1
ATOM 1418 O O . HIS A 1 181 ? -6.989 -1.393 17.118 1.00 83.19 181 HIS A O 1
ATOM 1424 N N . GLY A 1 182 ? -8.015 -2.268 15.323 1.00 65.94 182 GLY A N 1
ATOM 1425 C CA . GLY A 1 182 ? -7.943 -3.669 15.756 1.00 65.94 182 GLY A CA 1
ATOM 1426 C C . GLY A 1 182 ? -8.861 -4.033 16.926 1.00 65.94 182 GLY A C 1
ATOM 1427 O O . GLY A 1 182 ? -8.643 -5.047 17.581 1.00 65.94 182 GLY A O 1
ATOM 1428 N N . GLN A 1 183 ? -9.884 -3.222 17.215 1.00 65.12 183 GLN A N 1
ATOM 1429 C CA . GLN A 1 183 ? -10.723 -3.381 18.413 1.00 65.12 183 GLN A CA 1
ATOM 1430 C C . GLN A 1 183 ? -12.124 -3.949 18.124 1.00 65.12 183 GLN A C 1
ATOM 1432 O O . GLN A 1 183 ? -12.930 -4.093 19.041 1.00 65.12 183 GLN A O 1
ATOM 1437 N N . ALA A 1 184 ? -12.432 -4.315 16.872 1.00 53.47 184 ALA A N 1
ATOM 1438 C CA . ALA A 1 184 ? -13.750 -4.840 16.486 1.00 53.47 184 ALA A CA 1
ATOM 1439 C C . ALA A 1 184 ? -14.134 -6.160 17.193 1.00 53.47 184 ALA A C 1
ATOM 1441 O O . ALA A 1 184 ? -15.319 -6.453 17.318 1.00 53.47 184 ALA A O 1
ATOM 1442 N N . GLY A 1 185 ? -13.155 -6.925 17.692 1.00 49.09 185 GLY A N 1
ATOM 1443 C CA . GLY A 1 185 ? -13.386 -8.154 18.462 1.00 49.09 185 GLY A CA 1
ATOM 1444 C C . GLY A 1 185 ? -13.624 -7.952 19.966 1.00 49.09 185 GLY A C 1
ATOM 1445 O O . GLY A 1 185 ? -13.945 -8.918 20.644 1.00 49.09 185 GLY A O 1
ATOM 1446 N N . LYS A 1 186 ? -13.464 -6.727 20.496 1.00 52.59 186 LYS A N 1
ATOM 1447 C CA . LYS A 1 186 ? -13.571 -6.417 21.940 1.00 52.59 186 LYS A CA 1
ATOM 1448 C C . LYS A 1 186 ? -14.769 -5.536 22.305 1.00 52.59 186 LYS A C 1
ATOM 1450 O O . LYS A 1 186 ? -14.930 -5.168 23.464 1.00 52.59 186 LYS A O 1
ATOM 1455 N N . LEU A 1 187 ? -15.606 -5.183 21.332 1.00 52.56 187 LEU A N 1
ATOM 1456 C CA . LEU A 1 187 ? -16.867 -4.497 21.595 1.00 52.56 187 LEU A CA 1
ATOM 1457 C C . LEU A 1 187 ? -17.894 -5.517 22.102 1.00 52.56 187 LEU A C 1
ATOM 1459 O O . LEU A 1 187 ? -18.228 -6.432 21.341 1.00 52.56 187 LEU A O 1
ATOM 1463 N N . PRO A 1 188 ? -18.449 -5.383 23.319 1.00 49.66 188 PRO A N 1
ATOM 1464 C CA . PRO A 1 188 ? -19.604 -6.188 23.683 1.00 49.66 188 PRO A CA 1
ATOM 1465 C C . PRO A 1 188 ? -20.774 -5.830 22.766 1.00 49.66 188 PRO A C 1
ATOM 1467 O O . PRO A 1 188 ? -21.145 -4.666 22.597 1.00 49.66 188 PRO A O 1
ATOM 1470 N N . ARG A 1 189 ? -21.350 -6.855 22.140 1.00 48.88 189 ARG A N 1
ATOM 1471 C CA . ARG A 1 189 ? -22.544 -6.729 21.306 1.00 48.88 189 ARG A CA 1
ATOM 1472 C C . ARG A 1 189 ? -23.766 -6.697 22.227 1.00 48.88 189 ARG A C 1
ATOM 1474 O O . ARG A 1 189 ? -24.179 -7.744 22.708 1.00 48.88 189 ARG A O 1
ATOM 1481 N N . LYS A 1 190 ? -24.365 -5.525 22.456 1.00 51.72 190 LYS A N 1
ATOM 1482 C CA . LYS A 1 190 ? -25.771 -5.440 22.894 1.00 51.72 190 LYS A CA 1
ATOM 1483 C C . LYS A 1 190 ? -26.649 -5.222 21.652 1.00 51.72 190 LYS A C 1
ATOM 1485 O O . LYS A 1 190 ? -26.257 -4.414 20.805 1.00 51.72 190 LYS A O 1
ATOM 1490 N N . PRO A 1 191 ? -27.800 -5.904 21.501 1.00 40.66 191 PRO A N 1
ATOM 1491 C CA . PRO A 1 191 ? -28.747 -5.585 20.439 1.00 40.66 191 PRO A CA 1
ATOM 1492 C C . PRO A 1 191 ? -29.212 -4.136 20.608 1.00 40.66 191 PRO A C 1
ATOM 1494 O O . PRO A 1 191 ? -29.522 -3.701 21.720 1.00 40.66 191 PRO A O 1
ATOM 1497 N N . LEU A 1 192 ? -29.222 -3.377 19.512 1.00 49.19 192 LEU A N 1
ATOM 1498 C CA . LEU A 1 192 ? -29.833 -2.053 19.482 1.00 49.19 192 LEU A CA 1
ATOM 1499 C C . LEU A 1 192 ? -31.331 -2.253 19.740 1.00 49.19 192 LEU A C 1
ATOM 1501 O O . LEU A 1 192 ? -32.055 -2.722 18.864 1.00 49.19 192 LEU A O 1
ATOM 1505 N N . GLY A 1 193 ? -31.753 -1.987 20.977 1.00 44.78 193 GLY A N 1
ATOM 1506 C CA . GLY A 1 193 ? -33.163 -1.922 21.342 1.00 44.78 193 GLY A CA 1
ATOM 1507 C C . GLY A 1 193 ? -33.847 -0.858 20.492 1.00 44.78 193 GLY A C 1
ATOM 1508 O O . GLY A 1 193 ? -33.295 0.234 20.330 1.00 44.78 193 GLY A O 1
ATOM 1509 N N . ARG A 1 194 ? -34.982 -1.249 19.907 1.00 35.22 194 ARG A N 1
ATOM 1510 C CA . ARG A 1 194 ? -35.932 -0.358 19.237 1.00 35.22 194 ARG A CA 1
ATOM 1511 C C . ARG A 1 194 ? -36.492 0.664 20.215 1.00 35.22 194 ARG A C 1
ATOM 1513 O O . ARG A 1 194 ? -36.634 0.298 21.403 1.00 35.22 194 ARG A O 1
#

Mean predicted aligned error: 16.74 Å

Organism: NCBI:txid1560006

InterPro domains:
  IPR009057 Homedomain-like superfamily [SSF46689] (57-182)

Solvent-accessible surface area (backbone atoms only — not comparable to full-atom values): 12364 Å² total; per-residue (Å²): 144,81,86,84,82,81,77,83,82,78,78,78,86,75,84,78,81,91,81,74,98,67,86,82,72,78,90,83,71,78,50,76,63,55,57,54,52,53,50,56,58,62,58,67,79,67,84,80,94,68,77,83,48,70,61,54,61,51,37,51,50,35,56,76,61,48,95,39,73,67,26,26,54,43,31,50,51,48,44,43,39,74,76,64,66,46,55,56,63,59,52,11,61,76,71,75,47,53,48,66,59,43,52,53,50,55,56,46,32,78,74,58,42,73,61,53,36,75,52,74,89,74,80,77,79,85,84,56,86,61,55,73,67,59,52,48,55,55,50,46,60,48,47,62,54,14,68,78,68,67,44,65,62,61,67,62,51,46,54,54,48,25,65,75,61,73,48,90,72,62,72,66,56,52,56,51,50,41,44,74,72,71,43,64,86,71,55,66,86,72,83,84,78,129

Nearest PDB structures (foldseek):
  5wuq-assembly1_A  TM=5.404E-01  e=1.164E+00  Bacillus subtilis subsp. subtilis str. 168
  3hug-assembly1_C  TM=5.524E-01  e=3.682E+00  Mycobacterium tuberculosis H37Rv
  8z6g-assembly3_F  TM=4.733E-01  e=2.593E+00  Pseudomonas aeruginosa
  6jbq-assembly1_F  TM=4.205E-01  e=4.069E+00  Escherichia coli K-12
  1or7-assembly3_A  TM=1.802E-01  e=4.728E+00  Escherichia coli

Secondary structure (DSSP, 8-state):
--------------------------SS---HHHHHHHHHHHHHT--SS----HHHHHHHHHHHS-SSHHHHHHHHHHHHHHTS---HHHHHHHHT--HHHHHHHHHHHHHHGGGGGT---S-SSTT-SS-HHHHHHHHHHHHHHHHHHSS--HHHHHHHHHHHHTS---HHHHHHHHHHTT-TTSS-------